Protein AF-A0A958IP45-F1 (afdb_monomer_lite)

Structure (mmCIF, N/CA/C/O backbone):
data_AF-A0A958IP45-F1
#
_entry.id   AF-A0A958IP45-F1
#
loop_
_atom_site.group_PDB
_atom_site.id
_atom_site.type_symbol
_atom_site.label_atom_id
_atom_site.label_alt_id
_atom_site.label_comp_id
_atom_site.label_asym_id
_atom_site.label_entity_id
_atom_site.label_seq_id
_atom_site.pdbx_PDB_ins_code
_atom_site.Cartn_x
_atom_site.Cartn_y
_atom_site.Cartn_z
_atom_site.occupancy
_atom_site.B_iso_or_equiv
_atom_site.auth_seq_id
_atom_site.auth_comp_id
_atom_site.auth_asym_id
_atom_site.auth_atom_id
_atom_site.pdbx_PDB_model_num
ATOM 1 N N . SER A 1 1 ? -1.801 -27.045 6.247 1.00 35.28 1 SER A N 1
ATOM 2 C CA . SER A 1 1 ? -3.250 -26.917 5.995 1.00 35.28 1 SER A CA 1
ATOM 3 C C . SER A 1 1 ? -3.547 -27.236 4.543 1.00 35.28 1 SER A C 1
ATOM 5 O O . SER A 1 1 ? -2.657 -27.005 3.732 1.00 35.28 1 SER A O 1
ATOM 7 N N . PRO A 1 2 ? -4.738 -27.758 4.202 1.00 34.91 2 PRO A N 1
ATOM 8 C CA . PRO A 1 2 ? -5.163 -27.897 2.809 1.00 34.91 2 PRO A CA 1
ATOM 9 C C . PRO A 1 2 ? -5.108 -26.543 2.089 1.00 34.91 2 PRO A C 1
ATOM 11 O O . PRO A 1 2 ? -5.309 -25.502 2.726 1.00 34.91 2 PRO A O 1
ATOM 14 N N . ALA A 1 3 ? -4.828 -26.556 0.786 1.00 30.78 3 ALA A N 1
ATOM 15 C CA . ALA A 1 3 ? -4.865 -25.347 -0.025 1.00 30.78 3 ALA A CA 1
ATOM 16 C C . ALA A 1 3 ? -6.300 -24.792 -0.047 1.00 30.78 3 ALA A C 1
ATOM 18 O O . ALA A 1 3 ? -7.273 -25.531 -0.197 1.00 30.78 3 ALA A O 1
ATOM 19 N N . THR A 1 4 ? -6.430 -23.493 0.201 1.00 39.91 4 THR A N 1
ATOM 20 C CA . THR A 1 4 ? -7.692 -22.751 0.104 1.00 39.91 4 THR A CA 1
ATOM 21 C C . THR A 1 4 ? -7.436 -21.572 -0.818 1.00 39.91 4 THR A C 1
ATOM 23 O O . THR A 1 4 ? -6.324 -21.048 -0.795 1.00 39.91 4 THR A O 1
ATOM 26 N N . ALA A 1 5 ? -8.442 -21.096 -1.554 1.00 40.78 5 ALA A N 1
ATOM 27 C CA . ALA A 1 5 ? -8.286 -19.947 -2.456 1.00 40.78 5 ALA A CA 1
ATOM 28 C C . ALA A 1 5 ? -7.635 -18.723 -1.769 1.00 40.78 5 ALA A C 1
ATOM 30 O O . ALA A 1 5 ? -6.836 -18.014 -2.370 1.00 40.78 5 ALA A O 1
ATOM 31 N N . LYS A 1 6 ? -7.897 -18.524 -0.467 1.00 41.44 6 LYS A N 1
ATOM 32 C CA . LYS A 1 6 ? -7.284 -17.471 0.361 1.00 41.44 6 LYS A CA 1
ATOM 33 C C . LYS A 1 6 ? -5.783 -17.677 0.591 1.00 41.44 6 LYS A C 1
ATOM 35 O O . LYS A 1 6 ? -5.012 -16.725 0.482 1.00 41.44 6 LYS A O 1
ATOM 40 N N . ASN A 1 7 ? -5.371 -18.895 0.944 1.00 40.47 7 ASN A N 1
ATOM 41 C CA . ASN A 1 7 ? -3.950 -19.204 1.117 1.00 40.47 7 ASN A CA 1
ATOM 42 C C . ASN A 1 7 ? -3.237 -19.162 -0.235 1.00 40.47 7 ASN A C 1
ATOM 44 O O . ASN A 1 7 ? -2.175 -18.573 -0.322 1.00 40.47 7 ASN A O 1
ATOM 48 N N . GLU A 1 8 ? -3.869 -19.656 -1.299 1.00 50.16 8 GLU A N 1
ATOM 49 C CA . GLU A 1 8 ? -3.333 -19.598 -2.661 1.00 50.16 8 GLU A CA 1
ATOM 50 C C . GLU A 1 8 ? -3.151 -18.156 -3.149 1.00 50.16 8 GLU A C 1
ATOM 52 O O . GLU A 1 8 ? -2.111 -17.839 -3.718 1.00 50.16 8 GLU A O 1
ATOM 57 N N . ALA A 1 9 ? -4.096 -17.250 -2.876 1.00 60.00 9 ALA A N 1
ATOM 58 C CA . ALA A 1 9 ? -3.976 -15.838 -3.242 1.00 60.00 9 ALA A CA 1
ATOM 59 C C . ALA A 1 9 ? -2.845 -15.126 -2.478 1.00 60.00 9 ALA A C 1
ATOM 61 O O . ALA A 1 9 ? -2.085 -14.351 -3.069 1.00 60.00 9 ALA A O 1
ATOM 62 N N . ARG A 1 10 ? -2.698 -15.410 -1.176 1.00 61.59 10 ARG A N 1
ATOM 63 C CA . ARG A 1 10 ? -1.593 -14.893 -0.358 1.00 61.59 10 ARG A CA 1
ATOM 64 C C . ARG A 1 10 ? -0.252 -15.469 -0.803 1.00 61.59 10 ARG A C 1
ATOM 66 O O . ARG A 1 10 ? 0.683 -14.705 -1.018 1.00 61.59 10 ARG A O 1
ATOM 73 N N . ASP A 1 11 ? -0.166 -16.780 -0.976 1.00 67.38 11 ASP A N 1
ATOM 74 C CA . ASP A 1 11 ? 1.047 -17.471 -1.408 1.00 67.38 11 ASP A CA 1
ATOM 75 C C . ASP A 1 11 ? 1.455 -16.999 -2.808 1.00 67.38 11 ASP A C 1
ATOM 77 O O . ASP A 1 11 ? 2.635 -16.755 -3.055 1.00 67.38 11 ASP A O 1
ATOM 81 N N . ALA A 1 12 ? 0.489 -16.770 -3.704 1.00 68.38 12 ALA A N 1
ATOM 82 C CA . ALA A 1 12 ? 0.719 -16.184 -5.020 1.00 68.38 12 ALA A CA 1
ATOM 83 C C . ALA A 1 12 ? 1.182 -14.724 -4.933 1.00 68.38 12 ALA A C 1
ATOM 85 O O . ALA A 1 12 ? 2.044 -14.306 -5.704 1.00 68.38 12 ALA A O 1
ATOM 86 N N . PHE A 1 13 ? 0.641 -13.920 -4.016 1.00 70.12 13 PHE A N 1
ATOM 87 C CA . PHE A 1 13 ? 1.142 -12.567 -3.767 1.00 70.12 13 PHE A CA 1
ATOM 88 C C . PHE A 1 13 ? 2.585 -12.591 -3.242 1.00 70.12 13 PHE A C 1
ATOM 90 O O . PHE A 1 13 ? 3.461 -11.961 -3.829 1.00 70.12 13 PHE A O 1
ATOM 97 N N . GLU A 1 14 ? 2.867 -13.372 -2.198 1.00 71.44 14 GLU A N 1
ATOM 98 C CA . GLU A 1 14 ? 4.212 -13.510 -1.629 1.00 71.44 14 GLU A CA 1
ATOM 99 C C . GLU A 1 14 ? 5.209 -14.075 -2.655 1.00 71.44 14 GLU A C 1
ATOM 101 O O . GLU A 1 14 ? 6.355 -13.627 -2.725 1.00 71.44 14 GLU A O 1
ATOM 106 N N . ALA A 1 15 ? 4.780 -15.016 -3.502 1.00 72.94 15 ALA A N 1
ATOM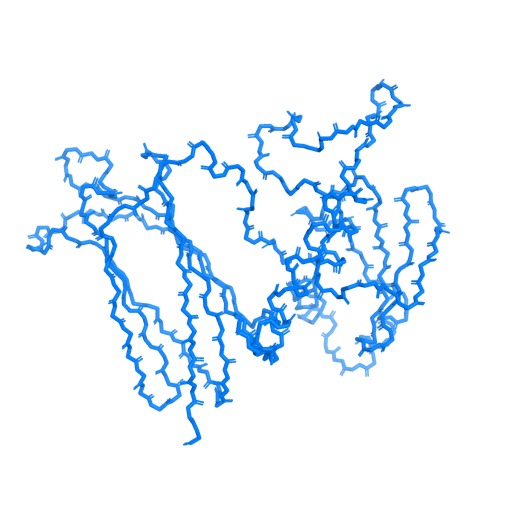 107 C CA . ALA A 1 15 ? 5.582 -15.531 -4.606 1.00 72.94 15 ALA A CA 1
ATOM 108 C C . ALA A 1 15 ? 5.907 -14.442 -5.635 1.00 72.94 15 ALA A C 1
ATOM 110 O O . ALA A 1 15 ? 7.064 -14.321 -6.038 1.00 72.94 15 ALA A O 1
ATOM 111 N N . ARG A 1 16 ? 4.929 -13.609 -6.013 1.00 77.25 16 ARG A N 1
ATOM 112 C CA . ARG A 1 16 ? 5.156 -12.478 -6.923 1.00 77.25 16 ARG A CA 1
ATOM 113 C C . ARG A 1 16 ? 6.089 -11.428 -6.319 1.00 77.25 16 ARG A C 1
ATOM 115 O O . ARG A 1 16 ? 6.952 -10.924 -7.029 1.00 77.25 16 ARG A O 1
ATOM 122 N N . VAL A 1 17 ? 5.993 -11.156 -5.014 1.00 74.31 17 VAL A N 1
ATOM 123 C CA . VAL A 1 17 ? 6.928 -10.263 -4.301 1.00 74.31 17 VAL A CA 1
ATOM 124 C C . VAL A 1 17 ? 8.349 -10.826 -4.321 1.00 74.31 17 VAL A C 1
ATOM 126 O O . VAL A 1 17 ? 9.292 -10.108 -4.654 1.00 74.31 17 VAL A O 1
ATOM 129 N N . ARG A 1 18 ? 8.525 -12.118 -4.006 1.00 78.06 18 ARG A N 1
ATOM 130 C CA . ARG A 1 18 ? 9.842 -12.776 -4.079 1.00 78.06 18 ARG A CA 1
ATOM 131 C C . ARG A 1 18 ? 10.417 -12.738 -5.492 1.00 78.06 18 ARG A C 1
ATOM 133 O O . ARG A 1 18 ? 11.606 -12.481 -5.643 1.00 78.06 18 ARG A O 1
ATOM 140 N N . PHE A 1 19 ? 9.583 -12.964 -6.505 1.00 84.44 19 PHE A N 1
ATOM 141 C CA . PHE A 1 19 ? 9.992 -12.881 -7.903 1.00 84.44 19 PHE A CA 1
ATOM 142 C C . PHE A 1 19 ? 10.442 -11.466 -8.272 1.00 84.44 19 PHE A C 1
ATOM 144 O O . PHE A 1 19 ? 11.521 -11.293 -8.831 1.00 84.44 19 PHE A O 1
ATOM 151 N N . ALA A 1 20 ? 9.658 -10.450 -7.904 1.00 82.50 20 ALA A N 1
ATOM 152 C CA . ALA A 1 20 ? 9.992 -9.066 -8.204 1.00 82.50 20 ALA A CA 1
ATOM 153 C C . ALA A 1 20 ? 11.339 -8.651 -7.596 1.00 82.50 20 ALA A C 1
ATOM 155 O O . ALA A 1 20 ? 12.168 -8.057 -8.285 1.00 82.50 20 ALA A O 1
ATOM 156 N N . ARG A 1 21 ? 11.599 -9.061 -6.347 1.00 79.44 21 ARG A N 1
ATOM 157 C CA . ARG A 1 21 ? 12.887 -8.852 -5.667 1.00 79.44 21 ARG A CA 1
ATOM 158 C C . ARG A 1 21 ? 14.071 -9.513 -6.366 1.00 79.44 21 ARG A C 1
ATOM 160 O O . ARG A 1 21 ? 15.172 -9.000 -6.271 1.00 79.44 21 ARG A O 1
ATOM 167 N N . SER A 1 22 ? 13.883 -10.652 -7.027 1.00 81.69 22 SER A N 1
ATOM 168 C CA . SER A 1 22 ? 14.986 -11.377 -7.669 1.00 81.69 22 SER A CA 1
ATOM 169 C C . SER A 1 22 ? 15.159 -11.071 -9.156 1.00 81.69 22 SER A C 1
ATOM 171 O O . SER A 1 22 ? 16.197 -11.414 -9.709 1.00 81.69 22 SER A O 1
ATOM 173 N N . HIS A 1 23 ? 14.184 -10.420 -9.802 1.00 87.31 23 HIS A N 1
ATOM 174 C CA . HIS A 1 23 ? 14.194 -10.194 -11.255 1.00 87.31 23 HIS A CA 1
ATOM 175 C C . HIS A 1 23 ? 14.153 -8.718 -11.668 1.00 87.31 23 HIS A C 1
ATOM 177 O O . HIS A 1 23 ? 14.493 -8.409 -12.808 1.00 87.31 23 HIS A O 1
ATOM 183 N N . PHE A 1 24 ? 13.754 -7.802 -10.778 1.00 87.56 24 PHE A N 1
ATOM 184 C CA . PHE A 1 24 ? 13.562 -6.383 -11.114 1.00 87.56 24 PHE A CA 1
ATOM 185 C C . PHE A 1 24 ? 14.295 -5.423 -10.165 1.00 87.56 24 PHE A C 1
ATOM 187 O O . PHE A 1 24 ? 13.931 -4.259 -10.070 1.00 87.56 24 PHE A O 1
ATOM 194 N N . TYR A 1 25 ? 15.323 -5.896 -9.461 1.00 79.81 25 TYR A N 1
ATOM 195 C CA . TYR A 1 25 ? 16.032 -5.172 -8.393 1.00 79.81 25 TYR A CA 1
ATOM 196 C C . TYR A 1 25 ? 17.170 -4.253 -8.866 1.00 79.81 25 TYR A C 1
ATOM 198 O O . TYR A 1 25 ? 17.792 -3.556 -8.062 1.00 79.81 25 TYR A O 1
ATOM 206 N N . GLU A 1 26 ? 17.467 -4.266 -10.162 1.00 79.88 26 GLU A N 1
ATOM 207 C CA . GLU A 1 26 ? 18.570 -3.509 -10.748 1.00 79.88 26 GLU A CA 1
ATOM 208 C C . GLU A 1 26 ? 18.235 -2.011 -10.886 1.00 79.88 26 GLU A C 1
ATOM 210 O O . GLU A 1 26 ? 17.078 -1.604 -11.044 1.00 79.88 26 GLU A O 1
ATOM 215 N N . TYR A 1 27 ? 19.275 -1.178 -10.882 1.00 77.19 27 TYR A N 1
ATOM 216 C CA . TYR A 1 27 ? 19.217 0.246 -11.215 1.00 77.19 27 TYR A CA 1
ATOM 217 C C . TYR A 1 27 ? 20.340 0.627 -12.185 1.00 77.19 27 TYR A C 1
ATOM 219 O O . TYR A 1 27 ? 21.417 0.035 -12.171 1.00 77.19 27 TYR A O 1
ATOM 227 N N . TRP A 1 28 ? 20.090 1.632 -13.023 1.00 79.31 28 TRP A N 1
ATOM 228 C CA . TRP A 1 28 ? 21.061 2.175 -13.966 1.00 79.31 28 TRP A CA 1
ATOM 229 C C . TRP A 1 28 ? 21.731 3.433 -13.403 1.00 79.31 28 TRP A C 1
ATOM 231 O O . TRP A 1 28 ? 21.107 4.496 -13.329 1.00 79.31 28 TRP A O 1
ATOM 241 N N . ASP A 1 29 ? 23.014 3.337 -13.045 1.00 75.56 29 ASP A N 1
ATOM 242 C CA . ASP A 1 29 ? 23.794 4.500 -12.627 1.00 75.56 29 ASP A CA 1
ATOM 243 C C . ASP A 1 29 ? 24.273 5.293 -13.846 1.00 75.56 29 ASP A C 1
ATOM 245 O O . ASP A 1 29 ? 25.169 4.865 -14.571 1.00 75.56 29 ASP A O 1
ATOM 249 N N . ASN A 1 30 ? 23.703 6.482 -14.053 1.00 73.75 30 ASN A N 1
ATOM 250 C CA . ASN A 1 30 ? 24.100 7.372 -15.145 1.00 73.75 30 ASN A CA 1
ATOM 251 C C . ASN A 1 30 ? 25.520 7.940 -14.986 1.00 73.75 30 ASN A C 1
ATOM 253 O O . ASN A 1 30 ? 26.129 8.291 -15.993 1.00 73.75 30 ASN A O 1
ATOM 257 N N . LEU A 1 31 ? 26.043 8.055 -13.758 1.00 76.81 31 LEU A N 1
ATOM 258 C CA . LEU A 1 31 ? 27.388 8.592 -13.512 1.00 76.81 31 LEU A CA 1
ATOM 259 C C . LEU A 1 31 ? 28.465 7.560 -13.834 1.00 76.81 31 LEU A C 1
ATOM 261 O O . LEU A 1 31 ? 29.495 7.891 -14.414 1.00 76.81 31 LEU A O 1
ATOM 265 N N . GLU A 1 32 ? 28.211 6.309 -13.462 1.00 79.25 32 GLU A N 1
ATOM 266 C CA . GLU A 1 32 ? 29.158 5.208 -13.645 1.00 79.25 32 GLU A CA 1
ATOM 267 C C . GLU A 1 32 ? 28.857 4.366 -14.894 1.00 79.25 32 GLU A C 1
ATOM 269 O O . GLU A 1 32 ? 29.625 3.471 -15.242 1.00 79.25 32 GLU A O 1
ATOM 274 N N . THR A 1 33 ? 27.759 4.659 -15.598 1.00 80.62 33 THR A N 1
ATOM 275 C CA . THR A 1 33 ? 27.284 3.957 -16.804 1.00 80.62 33 THR A CA 1
ATOM 276 C C . THR A 1 33 ? 27.195 2.440 -16.626 1.00 80.62 33 THR A C 1
ATOM 278 O O . THR A 1 33 ? 27.574 1.667 -17.507 1.00 80.62 33 THR A O 1
ATOM 281 N N . LYS A 1 34 ? 26.719 1.999 -15.458 1.00 79.69 34 LYS A N 1
ATOM 282 C CA . LYS A 1 34 ? 26.659 0.580 -15.098 1.00 79.69 34 LYS A CA 1
ATOM 283 C C . LYS A 1 34 ? 25.386 0.230 -14.341 1.00 79.69 34 LYS A C 1
ATOM 285 O O . LYS A 1 34 ? 24.766 1.086 -13.708 1.00 79.69 34 LYS A O 1
ATOM 290 N N . TYR A 1 35 ? 25.032 -1.051 -14.385 1.00 75.88 35 TYR A N 1
ATOM 291 C CA . TYR A 1 35 ? 23.970 -1.599 -13.553 1.00 75.88 35 TYR A CA 1
ATOM 292 C C . TYR A 1 35 ? 24.491 -1.824 -12.139 1.00 75.88 35 TYR A C 1
ATOM 294 O O . TYR A 1 35 ? 25.546 -2.429 -11.940 1.00 75.88 35 TYR A O 1
ATOM 302 N N . LEU A 1 36 ? 23.745 -1.320 -11.166 1.00 73.00 36 LEU A N 1
ATOM 303 C CA . LEU A 1 36 ? 23.970 -1.580 -9.756 1.00 73.00 36 LEU A CA 1
ATOM 304 C C . LEU A 1 36 ? 22.830 -2.435 -9.221 1.00 73.00 36 LEU A C 1
ATOM 306 O O . LEU A 1 36 ? 21.666 -2.263 -9.592 1.00 73.00 36 LEU A O 1
ATOM 310 N N . GLN A 1 37 ? 23.196 -3.358 -8.344 1.00 66.56 37 GLN A N 1
ATOM 311 C CA . GLN A 1 37 ? 22.254 -4.054 -7.483 1.00 66.56 37 GLN A CA 1
ATOM 312 C C . GLN A 1 37 ? 21.927 -3.112 -6.314 1.00 66.56 37 GLN A C 1
ATOM 314 O O . GLN A 1 37 ? 22.766 -2.295 -5.938 1.00 66.56 37 GLN A O 1
ATOM 319 N N . ASP A 1 38 ? 20.712 -3.203 -5.778 1.00 60.53 38 ASP A N 1
ATOM 320 C CA . ASP A 1 38 ? 20.214 -2.403 -4.651 1.00 60.53 38 ASP A CA 1
ATOM 321 C C . ASP A 1 38 ? 19.820 -0.956 -4.994 1.00 60.53 38 ASP A C 1
ATOM 323 O O . ASP A 1 38 ? 20.464 0.017 -4.594 1.00 60.53 38 ASP A O 1
ATOM 327 N N . GLN A 1 39 ? 18.636 -0.796 -5.606 1.00 59.06 39 GLN A N 1
ATOM 328 C CA . GLN A 1 39 ? 17.906 0.491 -5.660 1.00 59.06 39 GLN A CA 1
ATOM 329 C C . GLN A 1 39 ? 17.794 1.212 -4.302 1.00 59.06 39 GLN A C 1
ATOM 331 O O . GLN A 1 39 ? 17.552 2.416 -4.242 1.00 59.06 39 GLN A O 1
ATOM 336 N N . TYR A 1 40 ? 17.985 0.469 -3.215 1.00 52.59 40 TYR A N 1
ATOM 337 C CA . TYR A 1 40 ? 17.707 0.842 -1.842 1.00 52.59 40 TYR A CA 1
ATOM 338 C C . TYR A 1 40 ? 18.592 1.973 -1.274 1.00 52.59 40 TYR A C 1
ATOM 340 O O . TYR A 1 40 ? 18.227 2.588 -0.276 1.00 52.59 40 TYR A O 1
ATOM 348 N N . ILE A 1 41 ? 19.756 2.276 -1.865 1.00 47.78 41 ILE A N 1
ATOM 349 C CA . ILE A 1 41 ? 20.829 2.945 -1.098 1.00 47.78 41 ILE A CA 1
ATOM 350 C C . ILE A 1 41 ? 21.063 4.426 -1.450 1.00 47.78 41 ILE A C 1
ATOM 352 O O . ILE A 1 41 ? 21.609 5.163 -0.630 1.00 47.78 41 ILE A O 1
ATOM 356 N N . ARG A 1 42 ? 20.641 4.941 -2.614 1.00 43.69 42 ARG A N 1
ATOM 357 C CA . ARG A 1 42 ? 21.150 6.258 -3.063 1.00 43.69 42 ARG A CA 1
ATOM 358 C C . ARG A 1 42 ? 20.414 7.497 -2.531 1.00 43.69 42 ARG A C 1
ATOM 360 O O . ARG A 1 42 ? 20.998 8.577 -2.561 1.00 43.69 42 ARG A O 1
ATOM 367 N N . SER A 1 43 ? 19.185 7.369 -2.026 1.00 46.47 43 SER A N 1
ATOM 368 C CA . SER A 1 43 ? 18.322 8.541 -1.760 1.00 46.47 43 SER A CA 1
ATOM 369 C C . SER A 1 43 ? 17.928 8.749 -0.293 1.00 46.47 43 SER A C 1
ATOM 371 O O . SER A 1 43 ? 17.164 9.669 -0.004 1.00 46.47 43 SER A O 1
ATOM 373 N N . GLY A 1 44 ? 18.376 7.892 0.635 1.00 43.66 44 GLY A N 1
ATOM 374 C CA . GLY A 1 44 ? 17.980 7.966 2.054 1.00 43.66 44 GLY A CA 1
ATOM 375 C C . GLY A 1 44 ? 16.467 7.846 2.303 1.00 43.66 44 GLY A C 1
ATOM 376 O O . GLY A 1 44 ? 16.005 8.108 3.409 1.00 43.66 44 GLY A O 1
ATOM 377 N N . SER A 1 45 ? 15.701 7.470 1.276 1.00 43.59 45 SER A N 1
ATOM 378 C CA . SER A 1 45 ? 14.255 7.293 1.309 1.00 43.59 45 SER A CA 1
ATOM 379 C C . SER A 1 45 ? 13.951 5.808 1.141 1.00 43.59 45 SER A C 1
ATOM 381 O O . SER A 1 45 ? 14.580 5.161 0.299 1.00 43.59 45 SER A O 1
ATOM 383 N N . PRO A 1 46 ? 13.020 5.250 1.924 1.00 51.34 46 PRO A N 1
ATOM 384 C CA . PRO A 1 46 ? 12.605 3.877 1.731 1.00 51.34 46 PRO A CA 1
ATOM 385 C C . PRO A 1 46 ? 11.939 3.734 0.361 1.00 51.34 46 PRO A C 1
ATOM 387 O O . PRO A 1 46 ? 10.934 4.374 0.061 1.00 51.34 46 PRO A O 1
ATOM 390 N N . HIS A 1 47 ? 12.544 2.928 -0.499 1.00 59.62 47 HIS A N 1
ATOM 391 C CA . HIS A 1 47 ? 12.007 2.601 -1.810 1.00 59.62 47 HIS A CA 1
ATOM 392 C C . HIS A 1 47 ? 11.807 1.093 -1.897 1.00 59.62 47 HIS A C 1
ATOM 394 O O . HIS A 1 47 ? 12.487 0.317 -1.219 1.00 59.62 47 HIS A O 1
ATOM 400 N N . ALA A 1 48 ? 10.871 0.667 -2.743 1.00 64.56 48 ALA A N 1
ATOM 401 C CA . ALA A 1 48 ? 10.723 -0.744 -3.047 1.00 64.56 48 ALA A CA 1
ATOM 402 C C . ALA A 1 48 ? 12.044 -1.285 -3.636 1.00 64.56 48 ALA A C 1
ATOM 404 O O . ALA A 1 48 ? 12.672 -0.599 -4.442 1.00 64.56 48 ALA A O 1
ATOM 405 N N . PRO A 1 49 ? 12.485 -2.504 -3.282 1.00 71.44 49 PRO A N 1
ATOM 406 C CA . PRO A 1 49 ? 13.726 -3.089 -3.801 1.00 71.44 49 PRO A CA 1
ATOM 407 C C . PRO A 1 49 ? 13.568 -3.620 -5.241 1.00 71.44 49 PRO A C 1
ATOM 409 O O . PRO A 1 49 ? 14.201 -4.603 -5.616 1.00 71.44 49 PRO A O 1
ATOM 412 N N . TRP A 1 50 ? 12.676 -3.023 -6.033 1.00 78.94 50 TRP A N 1
ATOM 413 C CA . TRP A 1 50 ? 12.397 -3.368 -7.422 1.00 78.94 50 TRP A CA 1
ATOM 414 C C . TRP A 1 50 ? 11.965 -2.125 -8.211 1.00 78.94 50 TRP A C 1
ATOM 416 O O . TRP A 1 50 ? 11.379 -1.198 -7.655 1.00 78.94 50 TRP A O 1
ATOM 426 N N . ASP A 1 51 ? 12.208 -2.120 -9.522 1.00 85.12 51 ASP A N 1
ATOM 427 C CA . ASP A 1 51 ? 11.701 -1.094 -10.434 1.00 85.12 51 ASP A CA 1
ATOM 428 C C . ASP A 1 51 ? 10.200 -1.256 -10.749 1.00 85.12 51 ASP A C 1
ATOM 430 O O . ASP A 1 51 ? 9.526 -2.179 -10.286 1.00 85.12 51 ASP A O 1
ATOM 434 N N . ALA A 1 52 ? 9.664 -0.367 -11.585 1.00 84.25 52 ALA A N 1
ATOM 435 C CA . ALA A 1 52 ? 8.267 -0.361 -12.009 1.00 84.25 52 ALA A CA 1
ATOM 436 C C . ALA A 1 52 ? 7.747 -1.704 -12.569 1.00 84.25 52 ALA A C 1
ATOM 438 O O . ALA A 1 52 ? 6.552 -1.990 -12.471 1.00 84.25 52 ALA A O 1
ATOM 439 N N . ARG A 1 53 ? 8.617 -2.561 -13.125 1.00 88.31 53 ARG A N 1
ATOM 440 C CA . ARG A 1 53 ? 8.243 -3.909 -13.588 1.00 88.31 53 ARG A CA 1
ATOM 441 C C . ARG A 1 53 ? 7.860 -4.807 -12.421 1.00 88.31 53 ARG A C 1
ATOM 443 O O . ARG A 1 53 ? 6.904 -5.570 -12.527 1.00 88.31 53 ARG A O 1
ATOM 450 N N . GLY A 1 54 ? 8.570 -4.694 -11.299 1.00 84.06 54 GLY A N 1
ATOM 451 C CA . GLY A 1 54 ? 8.243 -5.421 -10.076 1.00 84.06 54 GLY A CA 1
ATOM 452 C C . GLY A 1 54 ? 6.885 -5.034 -9.514 1.00 84.06 54 GLY A C 1
ATOM 453 O O . GLY A 1 54 ? 6.118 -5.914 -9.129 1.00 84.06 54 GLY A O 1
ATOM 454 N N . GLU A 1 55 ? 6.537 -3.748 -9.564 1.00 78.31 55 GLU A N 1
ATOM 455 C CA . GLU A 1 55 ? 5.222 -3.263 -9.137 1.00 78.31 55 GLU A CA 1
ATOM 456 C C . GLU A 1 55 ? 4.094 -3.873 -9.985 1.00 78.31 55 GLU A C 1
ATOM 458 O O . GLU A 1 55 ? 3.118 -4.402 -9.445 1.00 78.31 55 GLU A O 1
ATOM 463 N N . LEU A 1 56 ? 4.251 -3.883 -11.313 1.00 82.19 56 LEU A N 1
ATOM 464 C CA . LEU A 1 56 ? 3.283 -4.519 -12.208 1.00 82.19 56 LEU A CA 1
ATOM 465 C C . LEU A 1 56 ? 3.200 -6.027 -12.026 1.00 82.19 56 LEU A C 1
ATOM 467 O O . LEU A 1 56 ? 2.098 -6.573 -11.999 1.00 82.19 56 LEU A O 1
ATOM 471 N N . TYR A 1 57 ? 4.339 -6.699 -11.873 1.00 85.00 57 T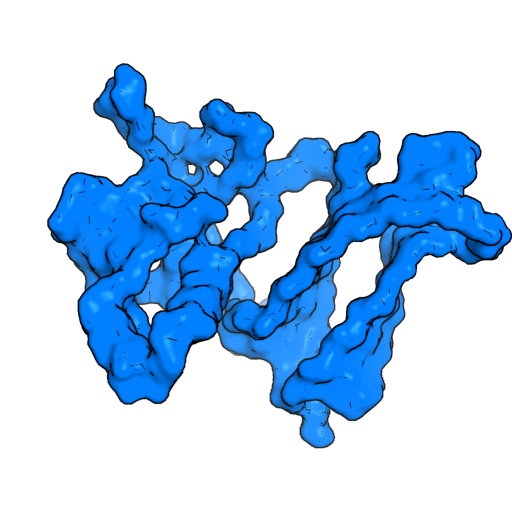YR A N 1
ATOM 472 C CA . TYR A 1 57 ? 4.372 -8.144 -11.693 1.00 85.00 57 TYR A CA 1
ATOM 473 C C . TYR A 1 57 ? 3.693 -8.562 -10.389 1.00 85.00 57 TYR A C 1
ATOM 475 O O . TYR A 1 57 ? 2.937 -9.529 -10.360 1.00 85.00 57 TYR A O 1
ATOM 483 N N . ILE A 1 58 ? 3.892 -7.811 -9.305 1.00 75.94 58 ILE A N 1
ATOM 484 C CA . ILE A 1 58 ? 3.187 -8.047 -8.040 1.00 75.94 58 ILE A CA 1
ATOM 485 C C . ILE A 1 58 ? 1.680 -7.877 -8.217 1.00 75.94 58 ILE A C 1
ATOM 487 O O . ILE A 1 58 ? 0.906 -8.685 -7.706 1.00 75.94 58 ILE A O 1
ATOM 491 N N . LYS A 1 59 ? 1.263 -6.865 -8.978 1.00 75.88 59 LYS A N 1
ATOM 492 C CA . LYS A 1 59 ? -0.145 -6.520 -9.152 1.00 75.88 59 LYS A CA 1
ATOM 493 C C . LYS A 1 59 ? -0.894 -7.475 -10.075 1.00 75.88 59 LYS A C 1
ATOM 495 O O . LYS A 1 59 ? -1.932 -8.013 -9.697 1.00 75.88 59 LYS A O 1
ATOM 500 N N . PHE A 1 60 ? -0.353 -7.718 -11.259 1.00 76.44 60 PHE A N 1
ATOM 501 C CA . PHE A 1 60 ? -1.033 -8.427 -12.342 1.00 76.44 60 PHE A CA 1
ATOM 502 C C . PHE A 1 60 ? -0.403 -9.782 -12.672 1.00 76.44 60 PHE A C 1
ATOM 504 O O . PHE A 1 60 ? -0.990 -10.561 -13.414 1.00 76.44 60 PHE A O 1
ATOM 511 N N . GLY A 1 61 ? 0.764 -10.091 -12.102 1.00 82.56 61 GLY A N 1
ATOM 512 C CA . GLY A 1 61 ? 1.531 -11.278 -12.461 1.00 82.56 61 GLY A CA 1
ATOM 513 C C . GLY A 1 61 ? 2.311 -11.098 -13.762 1.00 82.56 61 GLY A C 1
ATOM 514 O O . GLY A 1 61 ? 2.625 -9.978 -14.183 1.00 82.56 61 GLY A O 1
ATOM 515 N N . GLU A 1 62 ? 2.636 -12.228 -14.381 1.00 86.94 62 GLU A N 1
ATOM 516 C CA . GLU A 1 62 ? 3.325 -12.279 -15.666 1.00 86.94 62 GLU A CA 1
ATOM 517 C C . GLU A 1 62 ? 2.424 -11.725 -16.786 1.00 86.94 62 GLU A C 1
ATOM 519 O O . GLU A 1 62 ? 1.247 -12.087 -16.851 1.00 86.94 62 GLU A O 1
ATOM 524 N N . PRO A 1 63 ? 2.929 -10.820 -17.644 1.00 89.81 63 PRO A N 1
ATOM 525 C CA . PRO A 1 63 ? 2.168 -10.338 -18.791 1.00 89.81 63 PRO A CA 1
ATOM 526 C C . PRO A 1 63 ? 2.024 -11.432 -19.858 1.00 89.81 63 PRO A C 1
ATOM 528 O O . PRO A 1 63 ? 2.939 -12.223 -20.071 1.00 89.81 63 PRO A O 1
ATOM 531 N N . ASP A 1 64 ? 0.915 -11.416 -20.601 1.00 88.31 64 ASP A N 1
ATOM 532 C CA . ASP A 1 64 ? 0.709 -12.304 -21.755 1.00 88.31 64 ASP A CA 1
ATOM 533 C C . ASP A 1 64 ? 1.708 -12.001 -22.885 1.00 88.31 64 ASP A C 1
ATOM 535 O O . ASP A 1 64 ? 2.080 -12.879 -23.664 1.00 88.31 64 ASP A O 1
ATOM 539 N N . TYR A 1 65 ? 2.141 -10.741 -22.982 1.00 91.12 65 TYR A N 1
ATOM 540 C CA . TYR A 1 65 ? 3.163 -10.309 -23.926 1.00 91.12 65 TYR A CA 1
ATOM 541 C C . TYR A 1 65 ? 4.063 -9.232 -23.322 1.00 91.12 65 TYR A C 1
ATOM 543 O O . TYR A 1 65 ? 3.594 -8.269 -22.711 1.00 91.12 65 TYR A O 1
ATOM 551 N N . ARG A 1 66 ? 5.372 -9.379 -23.542 1.00 92.06 66 ARG A N 1
ATOM 552 C CA . ARG A 1 66 ? 6.419 -8.461 -23.086 1.00 92.06 66 ARG A CA 1
ATOM 553 C C . ARG A 1 66 ? 7.399 -8.200 -24.223 1.00 92.06 66 ARG A C 1
ATOM 555 O O . ARG A 1 66 ? 7.961 -9.139 -24.780 1.00 92.06 66 ARG A O 1
ATOM 562 N N . SER A 1 67 ? 7.648 -6.934 -24.549 1.00 91.81 67 SER A N 1
ATOM 563 C CA . SER A 1 67 ? 8.623 -6.566 -25.587 1.00 91.81 67 SER A CA 1
ATOM 564 C C . SER A 1 67 ? 9.398 -5.302 -25.249 1.00 91.81 67 SER A C 1
ATOM 566 O O . SER A 1 67 ? 8.805 -4.318 -24.816 1.00 91.81 67 SER A O 1
ATOM 568 N N . ASN A 1 68 ? 10.699 -5.281 -25.533 1.00 89.25 68 ASN A N 1
ATOM 569 C CA . ASN A 1 68 ? 11.497 -4.055 -25.484 1.00 89.25 68 ASN A CA 1
ATOM 570 C C . ASN A 1 68 ? 11.115 -3.139 -26.653 1.00 89.25 68 ASN A C 1
ATOM 572 O O . ASN A 1 68 ? 11.183 -3.559 -27.806 1.00 89.25 68 ASN A O 1
ATOM 576 N N . ILE A 1 69 ? 10.720 -1.899 -26.358 1.00 85.88 69 ILE A N 1
ATOM 577 C CA . ILE A 1 69 ? 10.275 -0.929 -27.377 1.00 85.88 69 ILE A CA 1
ATOM 578 C C . ILE A 1 69 ? 11.214 0.270 -27.521 1.00 85.88 69 ILE A C 1
ATOM 580 O O . ILE A 1 69 ? 11.217 0.920 -28.563 1.00 85.88 69 ILE A O 1
ATOM 584 N N . ALA A 1 70 ? 12.012 0.569 -26.495 1.00 85.38 70 ALA A N 1
ATOM 585 C CA . ALA A 1 70 ? 13.013 1.629 -26.513 1.00 85.38 70 ALA A CA 1
ATOM 586 C C . ALA A 1 70 ? 14.091 1.367 -25.451 1.00 85.38 70 ALA A C 1
ATOM 588 O O . ALA A 1 70 ? 14.009 0.399 -24.690 1.00 85.38 70 ALA A O 1
ATOM 589 N N . TRP A 1 71 ? 15.091 2.252 -25.385 1.00 82.31 71 TRP A N 1
ATOM 590 C CA . TRP A 1 71 ? 16.100 2.220 -24.329 1.00 82.31 71 TRP A CA 1
ATOM 591 C C . TRP A 1 71 ? 15.424 2.219 -22.954 1.00 82.31 71 TRP A C 1
ATOM 593 O O . TRP A 1 71 ? 14.640 3.117 -22.637 1.00 82.31 71 TRP A O 1
ATOM 603 N N . HIS A 1 72 ? 15.687 1.165 -22.177 1.00 88.12 72 HIS A N 1
ATOM 604 C CA . HIS A 1 72 ? 15.122 0.942 -20.842 1.00 88.12 72 HIS A CA 1
ATOM 605 C C . HIS A 1 72 ? 13.597 1.078 -20.781 1.00 88.12 72 HIS A C 1
ATOM 607 O O . HIS A 1 72 ? 13.064 1.516 -19.770 1.00 88.12 72 HIS A O 1
ATOM 613 N N . THR A 1 73 ? 12.875 0.723 -21.848 1.00 90.12 73 THR A N 1
ATOM 614 C CA . THR A 1 73 ? 11.405 0.760 -21.857 1.00 90.12 73 THR A CA 1
ATOM 615 C C . THR A 1 73 ? 10.825 -0.500 -22.484 1.00 90.12 73 THR A C 1
ATOM 617 O O . THR A 1 73 ? 11.187 -0.896 -23.596 1.00 90.12 73 THR A O 1
ATOM 620 N N . GLU A 1 74 ? 9.883 -1.107 -21.776 1.00 93.25 74 GLU A N 1
ATOM 621 C CA . GLU A 1 74 ? 9.178 -2.322 -22.157 1.00 93.25 74 GLU A CA 1
ATOM 622 C C . GLU A 1 74 ? 7.693 -2.034 -22.385 1.00 93.25 74 GLU A C 1
ATOM 624 O O . GLU A 1 74 ? 7.111 -1.179 -21.727 1.00 93.25 74 GLU A O 1
ATOM 629 N N . ASN A 1 75 ? 7.072 -2.762 -23.306 1.00 91.00 75 ASN A N 1
ATOM 630 C CA . ASN A 1 75 ? 5.625 -2.838 -23.455 1.00 91.00 75 ASN A CA 1
ATOM 631 C C . ASN A 1 75 ? 5.134 -4.152 -22.845 1.00 91.00 75 ASN A C 1
ATOM 633 O O . ASN A 1 75 ? 5.668 -5.210 -23.183 1.00 91.00 75 ASN A O 1
ATOM 637 N N . TRP A 1 76 ? 4.161 -4.069 -21.945 1.00 92.38 76 TRP A N 1
ATOM 638 C CA . TRP A 1 76 ? 3.573 -5.179 -21.199 1.00 92.38 76 TRP A CA 1
ATOM 639 C C . TRP A 1 76 ? 2.079 -5.239 -21.495 1.00 92.38 76 TRP A C 1
ATOM 641 O O . TRP A 1 76 ? 1.389 -4.225 -21.375 1.00 92.38 76 TRP A O 1
ATOM 651 N N . GLN A 1 77 ? 1.587 -6.416 -21.867 1.00 86.81 77 GLN A N 1
ATOM 652 C CA . GLN A 1 77 ? 0.186 -6.638 -22.214 1.00 86.81 77 GLN A CA 1
ATOM 653 C C . GLN A 1 77 ? -0.443 -7.664 -21.286 1.00 86.81 77 GLN A C 1
ATOM 655 O O . GLN A 1 77 ? 0.122 -8.729 -21.040 1.00 86.81 77 GLN A O 1
ATOM 660 N N . TYR A 1 78 ? -1.639 -7.344 -20.815 1.00 77.94 78 TYR A N 1
ATOM 661 C CA . TYR A 1 78 ? -2.451 -8.170 -19.940 1.00 77.94 78 TYR A CA 1
ATOM 662 C C . TYR A 1 78 ? -3.846 -8.303 -20.548 1.00 77.94 78 TYR A C 1
ATOM 664 O O . TYR A 1 78 ? -4.751 -7.518 -20.264 1.00 77.94 78 TYR A O 1
ATOM 672 N N . THR A 1 79 ? -4.036 -9.318 -21.380 1.00 76.69 79 THR A N 1
ATOM 673 C CA . THR A 1 79 ? -5.279 -9.643 -22.091 1.00 76.69 79 THR A CA 1
ATOM 674 C C . THR A 1 79 ? -6.434 -9.838 -21.118 1.00 76.69 79 THR A C 1
ATOM 676 O O . THR A 1 79 ? -7.509 -9.276 -21.322 1.00 76.69 79 THR A O 1
ATOM 679 N N . ARG A 1 80 ? -6.206 -10.561 -20.009 1.00 69.25 80 ARG A N 1
ATOM 680 C CA . ARG A 1 80 ? -7.223 -10.782 -18.962 1.00 69.25 80 ARG A CA 1
ATOM 681 C C . ARG A 1 80 ? -7.718 -9.476 -18.339 1.00 69.25 80 ARG A C 1
ATOM 683 O O . ARG A 1 80 ? -8.889 -9.368 -17.983 1.00 69.25 80 ARG A O 1
ATOM 690 N N . HIS A 1 81 ? -6.828 -8.499 -18.206 1.00 64.62 81 HIS A N 1
ATOM 691 C CA . HIS A 1 81 ? -7.137 -7.183 -17.652 1.00 64.62 81 HIS A CA 1
ATOM 692 C C . HIS A 1 81 ? -7.481 -6.156 -18.735 1.00 64.62 81 HIS A C 1
ATOM 694 O O . HIS A 1 81 ? -7.843 -5.029 -18.403 1.00 64.62 81 HIS A O 1
ATOM 700 N N . ASN A 1 82 ? -7.397 -6.551 -20.013 1.00 67.12 82 ASN A N 1
ATOM 701 C CA . ASN A 1 82 ? -7.550 -5.687 -21.176 1.00 67.12 82 ASN A CA 1
ATOM 702 C C . ASN A 1 82 ? -6.714 -4.399 -21.021 1.00 67.12 82 ASN A C 1
ATOM 704 O O . ASN A 1 82 ? -7.221 -3.281 -21.124 1.00 67.12 82 ASN A O 1
ATOM 708 N N . LEU A 1 83 ? -5.437 -4.591 -20.683 1.00 73.38 83 LEU A N 1
ATOM 709 C CA . LEU A 1 83 ? -4.518 -3.540 -20.267 1.00 73.38 83 LEU A CA 1
ATOM 710 C C . LEU A 1 83 ? -3.184 -3.668 -21.005 1.00 73.38 83 LEU A C 1
ATOM 712 O O . LEU A 1 83 ? -2.543 -4.710 -20.951 1.00 73.38 83 LEU A O 1
ATOM 716 N N . ASP A 1 84 ? -2.745 -2.574 -21.618 1.00 83.06 84 ASP A N 1
ATOM 717 C CA . ASP A 1 84 ? -1.419 -2.429 -22.219 1.00 83.06 84 ASP A CA 1
ATOM 718 C C . ASP A 1 84 ? -0.667 -1.247 -21.593 1.00 83.06 84 ASP A C 1
ATOM 720 O O . ASP A 1 84 ? -1.195 -0.124 -21.538 1.00 83.06 84 ASP A O 1
ATOM 724 N N . LEU A 1 85 ? 0.574 -1.489 -21.164 1.00 86.19 85 LEU A N 1
ATOM 725 C CA . LEU A 1 85 ? 1.414 -0.554 -20.413 1.00 86.19 85 LEU A CA 1
ATOM 726 C C . LEU A 1 85 ? 2.818 -0.430 -21.016 1.00 86.19 85 LEU A C 1
ATOM 728 O O . LEU A 1 85 ? 3.456 -1.427 -21.333 1.00 86.19 85 LEU A O 1
ATOM 732 N N . MET A 1 86 ? 3.332 0.795 -21.101 1.00 89.19 86 MET A N 1
ATOM 733 C CA . MET A 1 86 ? 4.756 1.085 -21.254 1.00 89.19 86 MET A CA 1
ATOM 734 C C . MET A 1 86 ? 5.383 1.238 -19.875 1.00 89.19 86 MET A C 1
ATOM 736 O O . MET A 1 86 ? 4.861 1.977 -19.044 1.00 89.19 86 MET A O 1
ATOM 740 N N . VAL A 1 87 ? 6.508 0.575 -19.652 1.00 89.62 87 VAL A N 1
ATOM 741 C CA . VAL A 1 87 ? 7.180 0.485 -18.356 1.00 89.62 87 VAL A CA 1
ATOM 742 C C . VAL A 1 87 ? 8.652 0.786 -18.525 1.00 89.62 87 VAL A C 1
ATOM 744 O O . VAL A 1 87 ? 9.330 0.146 -19.327 1.00 89.62 87 VAL A O 1
ATOM 747 N N . LYS A 1 88 ? 9.164 1.737 -17.751 1.00 87.81 88 LYS A N 1
ATOM 748 C CA . LYS A 1 88 ? 10.593 2.013 -17.673 1.00 87.81 88 LYS A CA 1
ATOM 749 C C . LYS A 1 88 ? 11.278 0.967 -16.802 1.00 87.81 88 LYS A C 1
ATOM 751 O O . LYS A 1 88 ? 10.845 0.688 -15.688 1.00 87.81 88 LYS A O 1
ATOM 756 N N . GLN A 1 89 ? 12.363 0.409 -17.315 1.00 86.81 89 GLN A N 1
ATOM 757 C CA . GLN A 1 89 ? 13.281 -0.430 -16.556 1.00 86.81 89 GLN A CA 1
ATOM 758 C C . GLN A 1 89 ? 14.117 0.456 -15.634 1.00 86.81 89 GLN A C 1
ATOM 760 O O . GLN A 1 89 ? 14.382 1.611 -15.970 1.00 86.81 89 GLN A O 1
ATOM 765 N N . TYR A 1 90 ? 14.563 -0.090 -14.504 1.00 83.81 90 TYR A N 1
ATOM 766 C CA . TYR A 1 90 ? 15.517 0.553 -13.591 1.00 83.81 90 TYR A CA 1
ATOM 767 C C . TYR A 1 90 ? 15.013 1.837 -12.917 1.00 83.81 90 TYR A C 1
ATOM 769 O O . TYR A 1 90 ? 15.788 2.559 -12.290 1.00 83.81 90 TYR A O 1
ATOM 777 N N . VAL A 1 91 ? 13.719 2.133 -13.054 1.00 79.25 91 VAL A N 1
ATOM 778 C CA . VAL A 1 91 ? 13.057 3.305 -12.485 1.00 79.25 91 VAL A CA 1
ATOM 779 C C . VAL A 1 91 ? 11.838 2.829 -11.709 1.00 79.25 91 VAL A C 1
ATOM 781 O O . VAL A 1 91 ? 10.982 2.134 -12.250 1.00 79.25 91 VAL A O 1
ATOM 784 N N . THR A 1 92 ? 11.757 3.198 -10.436 1.00 73.44 92 THR A N 1
ATOM 785 C CA . THR A 1 92 ? 10.564 2.975 -9.612 1.00 73.44 92 THR A CA 1
ATOM 786 C C . THR A 1 92 ? 9.397 3.850 -10.075 1.00 73.44 92 THR A C 1
ATOM 788 O O . THR A 1 92 ? 9.604 4.972 -10.544 1.00 73.44 92 THR A O 1
ATOM 791 N N . ASN A 1 93 ? 8.158 3.375 -9.929 1.00 73.44 93 ASN A N 1
ATOM 792 C CA . ASN A 1 93 ? 6.981 4.155 -10.299 1.00 73.44 93 ASN A CA 1
ATOM 793 C C . ASN A 1 93 ? 6.411 5.000 -9.148 1.00 73.44 93 ASN A C 1
ATOM 795 O O . ASN A 1 93 ? 5.339 5.583 -9.293 1.00 73.44 93 ASN A O 1
ATOM 799 N N . ILE A 1 94 ? 7.135 5.155 -8.034 1.00 60.84 94 ILE A N 1
ATOM 800 C CA . ILE A 1 94 ? 6.714 6.000 -6.898 1.00 60.84 94 ILE A CA 1
ATOM 801 C C . ILE A 1 94 ? 6.416 7.448 -7.336 1.00 60.84 94 ILE A C 1
ATOM 803 O O . ILE A 1 94 ? 5.527 8.096 -6.789 1.00 60.84 94 ILE A O 1
ATOM 807 N N . TYR A 1 95 ? 7.112 7.948 -8.362 1.00 63.19 95 TYR A N 1
ATOM 808 C CA . TYR A 1 95 ? 6.884 9.280 -8.940 1.00 63.19 95 TYR A CA 1
ATOM 809 C C . TYR A 1 95 ? 5.876 9.296 -10.100 1.00 63.19 95 TYR A C 1
ATOM 811 O O . TYR A 1 95 ? 5.690 10.336 -10.730 1.00 63.19 95 TYR A O 1
ATOM 819 N N . GLY A 1 96 ? 5.255 8.158 -10.425 1.00 64.94 96 GLY A N 1
ATOM 820 C CA . GLY A 1 96 ? 4.164 8.087 -11.396 1.00 64.94 96 GLY A CA 1
ATOM 821 C C . GLY A 1 96 ? 4.520 8.164 -12.867 1.00 64.94 96 GLY A C 1
ATOM 822 O O . GLY A 1 96 ? 3.637 8.271 -13.713 1.00 64.94 96 GLY A O 1
ATOM 823 N N . ASN A 1 97 ? 5.807 8.192 -13.187 1.00 75.62 97 ASN A N 1
ATOM 824 C CA . ASN A 1 97 ? 6.304 8.486 -14.528 1.00 75.62 97 ASN A CA 1
ATOM 825 C C . ASN A 1 97 ? 7.054 7.308 -15.166 1.00 75.62 97 ASN A C 1
ATOM 827 O O . ASN A 1 97 ? 7.652 7.468 -16.241 1.00 75.62 97 ASN A O 1
ATOM 831 N N . ALA A 1 98 ? 7.072 6.157 -14.493 1.00 82.94 98 ALA A N 1
ATOM 832 C CA . ALA A 1 98 ? 7.722 4.944 -14.960 1.00 82.94 98 ALA A CA 1
ATOM 833 C C . ALA A 1 98 ? 6.737 3.987 -15.639 1.00 82.94 98 ALA A C 1
ATOM 835 O O . ALA A 1 98 ? 7.178 3.167 -16.435 1.00 82.94 98 ALA A O 1
ATOM 836 N N . ILE A 1 99 ? 5.430 4.121 -15.394 1.00 83.69 99 ILE A N 1
ATOM 837 C CA . ILE A 1 99 ? 4.380 3.305 -16.011 1.00 83.69 99 ILE A CA 1
ATOM 838 C C . ILE A 1 99 ? 3.375 4.216 -16.716 1.00 83.69 99 ILE A C 1
ATOM 840 O O . ILE A 1 99 ? 2.812 5.121 -16.108 1.00 83.69 99 ILE A O 1
ATOM 844 N N . THR A 1 100 ? 3.105 3.942 -17.991 1.00 82.00 100 THR A N 1
ATOM 845 C CA . THR A 1 100 ? 2.180 4.727 -18.818 1.00 82.00 100 THR A CA 1
ATOM 846 C C . THR A 1 100 ? 1.280 3.806 -19.632 1.00 82.00 100 THR A C 1
ATOM 848 O O . THR A 1 100 ? 1.762 2.883 -20.276 1.00 82.00 100 THR A O 1
ATOM 851 N N . ALA A 1 101 ? -0.024 4.070 -19.693 1.00 76.62 101 ALA A N 1
ATOM 852 C CA . ALA A 1 101 ? -0.929 3.309 -20.558 1.00 76.62 101 ALA A CA 1
ATOM 853 C C . ALA A 1 101 ? -0.669 3.567 -22.061 1.00 76.62 101 ALA A C 1
ATOM 855 O O . ALA A 1 101 ? -0.447 4.708 -22.481 1.00 76.62 101 ALA A O 1
ATOM 856 N N . THR A 1 102 ? -0.717 2.516 -22.891 1.00 71.94 102 THR A N 1
ATOM 857 C CA . THR A 1 102 ? -0.424 2.612 -24.338 1.00 71.94 102 THR A CA 1
ATOM 858 C C . THR A 1 102 ? -1.660 2.938 -25.188 1.00 71.94 102 THR A C 1
ATOM 860 O O . THR A 1 102 ? -2.770 3.105 -24.688 1.00 71.94 102 THR A O 1
ATOM 863 N N . THR A 1 103 ? -1.487 3.058 -26.510 1.00 64.12 103 THR A N 1
ATOM 864 C CA . THR A 1 103 ? -2.510 3.462 -27.492 1.00 64.12 103 THR A CA 1
ATOM 865 C C . THR A 1 103 ? -3.753 2.572 -27.548 1.00 64.12 103 THR A C 1
ATOM 867 O O . THR A 1 103 ? -4.824 3.096 -27.854 1.00 64.12 103 THR A O 1
ATOM 870 N N . ILE A 1 104 ? -3.659 1.269 -27.267 1.00 58.78 104 ILE A N 1
ATOM 871 C CA . ILE A 1 104 ? -4.835 0.377 -27.241 1.00 58.78 104 ILE A CA 1
ATOM 872 C C . ILE A 1 104 ? -5.680 0.688 -26.002 1.00 58.78 104 ILE A C 1
ATOM 874 O O . ILE A 1 104 ? -6.860 1.023 -26.147 1.00 58.78 104 ILE A O 1
ATOM 878 N N . SER A 1 105 ? -5.050 0.731 -24.824 1.00 56.12 105 SER A N 1
ATOM 879 C CA . SER A 1 105 ? -5.654 1.214 -23.579 1.00 56.12 105 SER A CA 1
ATOM 880 C C . SER A 1 105 ? -6.242 2.622 -23.757 1.00 56.12 105 SER A C 1
ATOM 882 O O . SER A 1 105 ? -7.393 2.860 -23.412 1.00 56.12 105 SER A O 1
ATOM 884 N N . ASN A 1 106 ? -5.513 3.550 -24.391 1.00 52.97 106 ASN A N 1
ATOM 885 C CA . ASN A 1 106 ? -5.955 4.933 -24.634 1.00 52.97 106 ASN A CA 1
ATOM 886 C C . ASN A 1 106 ? -7.147 5.026 -25.596 1.00 52.97 106 ASN A C 1
ATOM 888 O O . ASN A 1 106 ? -8.060 5.814 -25.355 1.00 52.97 106 ASN A O 1
ATOM 892 N N . ARG A 1 107 ? -7.192 4.223 -26.667 1.00 53.41 107 ARG A N 1
ATOM 893 C CA . ARG A 1 107 ? -8.339 4.198 -27.594 1.00 53.41 107 ARG A CA 1
ATOM 894 C C . ARG A 1 107 ? -9.580 3.587 -26.957 1.00 53.41 107 ARG A C 1
ATOM 896 O O . ARG A 1 107 ? -10.686 4.033 -27.249 1.00 53.41 107 ARG A O 1
ATOM 903 N N . GLN A 1 108 ? -9.424 2.575 -26.110 1.00 54.31 108 GLN A N 1
ATOM 904 C CA . GLN A 1 108 ? -10.546 2.008 -25.366 1.00 54.31 108 GLN A CA 1
ATOM 905 C C . GLN A 1 108 ? -11.026 2.954 -24.255 1.00 54.31 108 GLN A C 1
ATOM 907 O O . GLN A 1 108 ? -12.235 3.128 -24.108 1.00 54.31 108 GLN A O 1
ATOM 912 N N . MET A 1 109 ? -10.107 3.637 -23.560 1.00 48.25 109 MET A N 1
ATOM 913 C CA . MET A 1 109 ? -10.411 4.712 -22.605 1.00 48.25 109 MET A CA 1
ATOM 914 C C . MET A 1 109 ? -11.211 5.841 -23.271 1.00 48.25 109 MET A C 1
ATOM 916 O O . MET A 1 109 ? -12.254 6.243 -22.764 1.00 48.25 109 MET A O 1
ATOM 920 N N . GLN A 1 110 ? -10.796 6.284 -24.463 1.00 50.19 110 GLN A N 1
ATOM 921 C CA . GLN A 1 110 ? -11.506 7.304 -25.247 1.00 50.19 110 GLN A CA 1
ATOM 922 C C . GLN A 1 110 ? -12.900 6.875 -25.722 1.00 50.19 110 GLN A C 1
ATOM 924 O O . GLN A 1 110 ? -13.726 7.736 -26.016 1.00 50.19 110 GLN A O 1
ATOM 929 N N . ARG A 1 111 ? -13.161 5.567 -25.848 1.00 52.53 111 ARG A N 1
ATOM 930 C CA . ARG A 1 111 ? -14.436 5.035 -26.351 1.00 52.53 111 ARG A CA 1
ATOM 931 C C . ARG A 1 111 ? -15.485 4.812 -25.267 1.00 52.53 111 ARG A C 1
ATOM 933 O O . ARG A 1 111 ? -16.625 4.540 -25.632 1.00 52.53 111 ARG A O 1
ATOM 940 N N . ARG A 1 112 ? -15.128 4.877 -23.978 1.00 48.47 112 ARG A N 1
ATOM 941 C CA . ARG A 1 112 ? -16.057 4.519 -22.898 1.00 48.47 112 ARG A CA 1
ATOM 942 C C . ARG A 1 112 ? -16.530 5.690 -22.028 1.00 48.47 112 ARG A C 1
ATOM 944 O O . ARG A 1 112 ? -17.723 5.695 -21.768 1.00 48.47 112 ARG A O 1
ATOM 951 N N . PHE A 1 113 ? -15.715 6.675 -21.624 1.00 47.66 113 PHE A N 1
ATOM 952 C CA . PHE A 1 113 ? -16.144 7.666 -20.606 1.00 47.66 113 PHE A CA 1
ATOM 953 C C . PHE A 1 113 ? -15.362 9.007 -20.627 1.00 47.66 113 PHE A C 1
ATOM 955 O O . PHE A 1 113 ? -14.402 9.166 -21.386 1.00 47.66 113 PHE A O 1
ATOM 962 N N . ASP A 1 114 ? -15.814 9.990 -19.830 1.00 51.06 114 ASP A N 1
ATOM 963 C CA . ASP A 1 114 ? -15.285 11.364 -19.739 1.00 51.06 114 ASP A CA 1
ATOM 964 C C . ASP A 1 114 ? -13.780 11.416 -19.401 1.00 51.06 114 ASP A C 1
ATOM 966 O O . ASP A 1 114 ? -13.295 10.864 -18.415 1.00 51.06 114 ASP A O 1
ATOM 970 N N . ARG A 1 115 ? -13.021 12.122 -20.248 1.00 52.94 115 ARG A N 1
ATOM 971 C CA . ARG A 1 115 ? -11.581 11.904 -20.512 1.00 52.94 115 ARG A CA 1
ATOM 972 C C . ARG A 1 115 ? -10.593 12.190 -19.372 1.00 52.94 115 ARG A C 1
ATOM 974 O O . ARG A 1 115 ? -9.419 11.862 -19.531 1.00 52.94 115 ARG A O 1
ATOM 981 N N . GLN A 1 116 ? -11.005 12.836 -18.285 1.00 50.69 116 GLN A N 1
ATOM 982 C CA . GLN A 1 116 ? -10.070 13.420 -17.311 1.00 50.69 116 GLN A CA 1
ATOM 983 C C . GLN A 1 116 ? -10.134 12.723 -15.946 1.00 50.69 116 GLN A C 1
ATOM 985 O O . GLN A 1 116 ? -9.121 12.204 -15.487 1.00 50.69 116 GLN A O 1
ATOM 990 N N . LEU A 1 117 ? -11.337 12.578 -15.380 1.00 46.31 117 LEU A N 1
ATOM 991 C CA . LEU A 1 117 ? -11.578 11.860 -14.121 1.00 46.31 117 LEU A CA 1
ATOM 992 C C . LEU A 1 117 ? -11.148 10.387 -14.174 1.00 46.31 117 LEU A C 1
ATOM 994 O O . LEU A 1 117 ? -10.667 9.846 -13.182 1.00 46.31 117 LEU A O 1
ATOM 998 N N . ASP A 1 118 ? -11.295 9.726 -15.324 1.00 50.78 118 ASP A N 1
ATOM 999 C CA . ASP A 1 118 ? -10.988 8.298 -15.431 1.00 50.78 118 ASP A CA 1
ATOM 1000 C C . ASP A 1 118 ? -9.527 8.004 -15.792 1.00 50.78 118 ASP A C 1
ATOM 1002 O O . ASP A 1 118 ? -9.026 6.939 -15.436 1.00 50.78 118 ASP A O 1
ATOM 1006 N N . LYS A 1 119 ? -8.805 8.950 -16.414 1.00 48.88 119 LYS A N 1
ATOM 1007 C CA . LYS A 1 119 ? -7.341 8.859 -16.525 1.00 48.88 119 LYS A CA 1
ATOM 1008 C C . LYS A 1 119 ? -6.722 8.919 -15.131 1.00 48.88 119 LYS A C 1
ATOM 1010 O O . LYS A 1 119 ? -5.916 8.060 -14.804 1.00 48.88 119 LYS A O 1
ATOM 1015 N N . GLU A 1 120 ? -7.178 9.858 -14.305 1.00 48.06 120 GLU A N 1
ATOM 1016 C CA . GLU A 1 120 ? -6.778 9.974 -12.900 1.00 48.06 120 GLU A CA 1
ATOM 1017 C C . GLU A 1 120 ? -7.179 8.736 -12.088 1.00 48.06 120 GLU A C 1
ATOM 1019 O O . GLU A 1 120 ? -6.385 8.246 -11.292 1.00 48.06 120 GLU A O 1
ATOM 1024 N N . ARG A 1 121 ? -8.366 8.153 -12.319 1.00 48.62 121 ARG A N 1
ATOM 1025 C CA . ARG A 1 121 ? -8.769 6.894 -11.665 1.00 48.62 121 ARG A CA 1
ATOM 1026 C C . ARG A 1 121 ? -7.979 5.685 -12.144 1.00 48.62 121 ARG A C 1
ATOM 1028 O O . ARG A 1 121 ? -7.680 4.837 -11.320 1.00 48.62 121 ARG A O 1
ATOM 1035 N N . MET A 1 122 ? -7.643 5.565 -13.428 1.00 49.94 122 MET A N 1
ATOM 1036 C CA . MET A 1 122 ? -6.767 4.498 -13.938 1.00 49.94 122 MET A CA 1
ATOM 1037 C C . MET A 1 122 ? -5.352 4.659 -13.394 1.00 49.94 122 MET A C 1
ATOM 1039 O O . MET A 1 122 ? -4.748 3.691 -12.944 1.00 49.94 122 MET A O 1
ATOM 1043 N N . GLU A 1 123 ? -4.838 5.883 -13.397 1.00 50.59 123 GLU A N 1
ATOM 1044 C CA . GLU A 1 123 ? -3.557 6.215 -12.802 1.00 50.59 123 GLU A CA 1
ATOM 1045 C C . GLU A 1 123 ? -3.566 5.851 -11.311 1.00 50.59 123 GLU A C 1
ATOM 1047 O O . GLU A 1 123 ? -2.745 5.046 -10.895 1.00 50.59 123 GLU A O 1
ATOM 1052 N N . ALA A 1 124 ? -4.545 6.289 -10.524 1.00 47.09 124 ALA A N 1
ATOM 1053 C CA . ALA A 1 124 ? -4.663 5.931 -9.108 1.00 47.09 124 ALA A CA 1
ATOM 1054 C C . ALA A 1 124 ? -4.877 4.421 -8.868 1.00 47.09 124 ALA A C 1
ATOM 1056 O O . ALA A 1 124 ? -4.264 3.827 -7.980 1.00 47.09 124 ALA A O 1
ATOM 1057 N N . ARG A 1 125 ? -5.725 3.769 -9.675 1.00 49.78 125 ARG A N 1
ATOM 1058 C CA . ARG A 1 125 ? -6.109 2.358 -9.507 1.00 49.78 125 ARG A CA 1
ATOM 1059 C C . ARG A 1 125 ? -5.046 1.391 -10.003 1.00 49.78 125 ARG A C 1
ATOM 1061 O O . ARG A 1 125 ? -4.972 0.277 -9.491 1.00 49.78 125 ARG A O 1
ATOM 1068 N N . TYR A 1 126 ? -4.224 1.777 -10.980 1.00 49.16 126 TYR A N 1
ATOM 1069 C CA . TYR A 1 126 ? -3.296 0.872 -11.663 1.00 49.16 126 TYR A CA 1
ATOM 1070 C C . TYR A 1 126 ? -1.821 1.283 -11.573 1.00 49.16 126 TYR A C 1
ATOM 1072 O O . TYR A 1 126 ? -1.001 0.384 -11.414 1.00 49.16 126 TYR A O 1
ATOM 1080 N N . ILE A 1 127 ? -1.499 2.581 -11.590 1.00 46.31 127 ILE A N 1
ATOM 1081 C CA . ILE A 1 127 ? -0.132 3.129 -11.721 1.00 46.31 127 ILE A CA 1
ATOM 1082 C C . ILE A 1 127 ? 0.396 3.638 -10.368 1.00 46.31 127 ILE A C 1
ATOM 1084 O O . ILE A 1 127 ? 1.431 3.188 -9.896 1.00 46.31 127 ILE A O 1
ATOM 1088 N N . TYR A 1 128 ? -0.337 4.523 -9.702 1.00 46.00 128 TYR A N 1
ATOM 1089 C CA . TYR A 1 128 ? 0.020 5.160 -8.435 1.00 46.00 128 TYR A CA 1
ATOM 1090 C C . TYR A 1 128 ? -0.563 4.416 -7.249 1.00 46.00 128 TYR A C 1
ATOM 1092 O O . TYR A 1 128 ? -1.138 5.028 -6.361 1.00 46.00 128 TYR A O 1
ATOM 1100 N N . THR A 1 129 ? -0.471 3.096 -7.223 1.00 46.31 129 THR A N 1
ATOM 1101 C CA . THR A 1 129 ? -0.745 2.381 -5.982 1.00 46.31 129 THR A CA 1
ATOM 1102 C C . THR A 1 129 ? 0.595 2.283 -5.275 1.00 46.31 129 THR A C 1
ATOM 1104 O O . THR A 1 129 ? 1.313 1.328 -5.571 1.00 46.31 129 THR A O 1
ATOM 1107 N N . PRO A 1 130 ? 1.005 3.240 -4.406 1.00 41.84 130 PRO A N 1
ATOM 1108 C CA . PRO A 1 130 ? 2.240 3.054 -3.672 1.00 41.84 130 PRO A CA 1
ATOM 1109 C C . PRO A 1 130 ? 1.965 1.810 -2.848 1.00 41.84 130 PRO A C 1
ATOM 1111 O O . PRO A 1 130 ? 1.066 1.800 -1.994 1.00 41.84 130 PRO A O 1
ATOM 1114 N N . MET A 1 131 ? 2.643 0.710 -3.164 1.00 42.19 131 MET A N 1
ATOM 1115 C CA . MET A 1 131 ? 2.612 -0.442 -2.283 1.00 42.19 131 MET A CA 1
ATOM 1116 C C . MET A 1 131 ? 2.867 0.086 -0.877 1.00 42.19 131 MET A C 1
ATOM 1118 O O . MET A 1 131 ? 3.625 1.045 -0.716 1.00 42.19 131 MET A O 1
ATOM 1122 N N . PHE A 1 132 ? 2.155 -0.475 0.107 1.00 40.56 132 PHE A N 1
ATOM 1123 C CA . PHE A 1 132 ? 2.513 -0.311 1.512 1.00 40.56 132 PHE A CA 1
ATOM 1124 C C . PHE A 1 132 ? 4.021 -0.222 1.579 1.00 40.56 132 PHE A C 1
ATOM 1126 O O . PHE A 1 132 ? 4.672 -1.146 1.103 1.00 40.56 132 PHE A O 1
ATOM 1133 N N . ASP A 1 133 ? 4.535 0.923 2.006 1.00 39.84 133 ASP A N 1
ATOM 1134 C CA . ASP A 1 133 ? 5.953 1.203 1.938 1.00 39.84 133 ASP A CA 1
ATOM 1135 C C . ASP A 1 133 ? 6.657 0.069 2.695 1.00 39.84 133 ASP A C 1
ATOM 1137 O O . ASP A 1 133 ? 6.570 -0.031 3.921 1.00 39.84 133 ASP A O 1
ATOM 1141 N N . PHE A 1 134 ? 7.234 -0.871 1.942 1.00 41.88 134 PHE A N 1
ATOM 1142 C CA . PHE A 1 134 ? 8.052 -1.966 2.457 1.00 41.88 134 PHE A CA 1
ATOM 1143 C C . PHE A 1 134 ? 9.492 -1.466 2.620 1.00 41.88 134 PHE A C 1
ATOM 1145 O O . PHE A 1 134 ? 10.433 -2.251 2.513 1.00 41.88 134 PHE A O 1
ATOM 1152 N N . ALA A 1 135 ? 9.648 -0.153 2.848 1.00 41.59 135 ALA A N 1
ATOM 1153 C CA . ALA A 1 135 ? 10.665 0.424 3.706 1.00 41.59 135 ALA A CA 1
ATOM 1154 C C . ALA A 1 135 ? 11.163 -0.601 4.722 1.00 41.59 135 ALA A C 1
ATOM 1156 O O . ALA A 1 135 ? 10.333 -1.253 5.353 1.00 41.59 135 ALA A O 1
ATOM 1157 N N . ASN A 1 136 ? 12.479 -0.712 4.902 1.00 45.72 136 ASN A N 1
ATOM 1158 C CA . ASN A 1 136 ? 13.107 -1.407 6.024 1.00 45.72 136 ASN A CA 1
ATOM 1159 C C . ASN A 1 136 ? 12.416 -0.981 7.319 1.00 45.72 136 ASN A C 1
ATOM 1161 O O . ASN A 1 136 ? 12.776 0.020 7.947 1.00 45.72 136 ASN A O 1
ATOM 1165 N N . ASP A 1 137 ? 11.446 -1.790 7.728 1.00 52.00 137 ASP A N 1
ATOM 1166 C CA . ASP A 1 137 ? 10.863 -1.759 9.058 1.00 52.00 137 ASP A CA 1
ATOM 1167 C C . ASP A 1 137 ? 11.948 -2.017 10.106 1.00 52.00 137 ASP A C 1
ATOM 1169 O O . ASP A 1 137 ? 11.762 -1.668 11.262 1.00 52.00 137 ASP A O 1
ATOM 1173 N N . ASP A 1 138 ? 13.101 -2.555 9.693 1.00 53.50 138 ASP A N 1
ATOM 1174 C CA . ASP A 1 138 ? 14.277 -2.826 10.515 1.00 53.50 138 ASP A CA 1
ATOM 1175 C C . ASP A 1 138 ? 14.779 -1.594 11.292 1.00 53.50 138 ASP A C 1
ATOM 1177 O O . ASP A 1 138 ? 15.438 -1.748 12.318 1.00 53.50 138 ASP A O 1
ATOM 1181 N N . ALA A 1 139 ? 14.477 -0.373 10.828 1.00 62.62 139 ALA A N 1
ATOM 1182 C CA . ALA A 1 139 ? 14.831 0.867 11.526 1.00 62.62 139 ALA A CA 1
ATOM 1183 C C . ALA A 1 139 ? 13.745 1.376 12.496 1.00 62.62 139 ALA A C 1
ATOM 1185 O O . ALA A 1 139 ? 13.984 2.343 13.219 1.00 62.62 139 ALA A O 1
ATOM 1186 N N . TRP A 1 140 ? 12.555 0.769 12.503 1.00 74.12 140 TRP A N 1
ATOM 1187 C CA . TRP A 1 140 ? 11.415 1.191 13.312 1.00 74.12 140 TRP A CA 1
ATOM 1188 C C . TRP A 1 140 ? 11.163 0.215 14.463 1.00 74.12 140 TRP A C 1
ATOM 1190 O O . TRP A 1 140 ? 11.140 -1.001 14.300 1.00 74.12 140 TRP A O 1
ATOM 1200 N N . ASN A 1 141 ? 10.906 0.759 15.648 1.00 84.19 141 ASN A N 1
ATOM 1201 C CA . ASN A 1 141 ? 10.459 -0.012 16.799 1.00 84.19 141 ASN A CA 1
ATOM 1202 C C . ASN A 1 141 ? 8.982 -0.404 16.653 1.00 84.19 141 ASN A C 1
ATOM 1204 O O . ASN A 1 141 ? 8.173 0.337 16.093 1.00 84.19 141 ASN A O 1
ATOM 1208 N N . GLU A 1 142 ? 8.595 -1.538 17.230 1.00 85.69 142 GLU A N 1
ATOM 1209 C CA . GLU A 1 142 ? 7.197 -1.969 17.225 1.00 85.69 142 GLU A CA 1
ATOM 1210 C C . GLU A 1 142 ? 6.308 -1.035 18.068 1.00 85.69 142 GLU A C 1
ATOM 1212 O O . GLU A 1 142 ? 6.634 -0.656 19.203 1.00 85.69 142 GLU A O 1
ATOM 1217 N N . LEU A 1 143 ? 5.150 -0.676 17.512 1.00 87.00 143 LEU A N 1
ATOM 1218 C CA . LEU A 1 143 ? 4.112 0.078 18.204 1.00 87.00 143 LEU A CA 1
ATOM 1219 C C . LEU A 1 143 ? 3.289 -0.841 19.112 1.00 87.00 143 LEU A C 1
ATOM 1221 O O . LEU A 1 143 ? 2.609 -1.761 18.656 1.00 87.00 143 LEU A O 1
ATOM 1225 N N . ASN A 1 144 ? 3.321 -0.567 20.414 1.00 86.12 144 ASN A N 1
ATOM 1226 C CA . ASN A 1 144 ? 2.835 -1.502 21.422 1.00 86.12 144 ASN A CA 1
ATOM 1227 C C . ASN A 1 144 ? 1.474 -1.111 22.015 1.00 86.12 144 ASN A C 1
ATOM 1229 O O . ASN A 1 144 ? 1.150 0.059 22.200 1.00 86.12 144 ASN A O 1
ATOM 1233 N N . GLY A 1 145 ? 0.682 -2.114 22.407 1.00 84.81 145 GLY A N 1
ATOM 1234 C CA . GLY A 1 145 ? -0.528 -1.903 23.212 1.00 84.81 145 GLY A CA 1
ATOM 1235 C C . GLY A 1 145 ? -1.687 -1.221 22.480 1.00 84.81 145 GLY A C 1
ATOM 1236 O O . GLY A 1 145 ? -2.562 -0.638 23.137 1.00 84.81 145 GLY A O 1
ATOM 1237 N N . VAL A 1 146 ? -1.702 -1.286 21.148 1.00 90.31 146 VAL A N 1
ATOM 1238 C CA . VAL A 1 146 ? -2.839 -0.864 20.322 1.00 90.31 146 VAL A CA 1
ATOM 1239 C C . VAL A 1 146 ? -4.015 -1.805 20.565 1.00 90.31 146 VAL A C 1
ATOM 1241 O O . VAL A 1 146 ? -3.844 -3.016 20.681 1.00 90.31 146 VAL A O 1
ATOM 1244 N N . LYS A 1 147 ? -5.206 -1.232 20.719 1.00 92.56 147 LYS A N 1
ATOM 1245 C CA . LYS A 1 147 ? -6.455 -1.975 20.902 1.00 92.56 147 LYS A CA 1
ATOM 1246 C C . LYS A 1 147 ? -7.356 -1.707 19.719 1.00 92.56 147 LYS A C 1
ATOM 1248 O O . LYS A 1 147 ? -7.396 -0.572 19.251 1.00 92.56 147 LYS A O 1
ATOM 1253 N N . PHE A 1 148 ? -8.089 -2.735 19.324 1.00 92.50 148 PHE A N 1
ATOM 1254 C CA . PHE A 1 148 ? -9.047 -2.691 18.236 1.00 92.50 148 PHE A CA 1
ATOM 1255 C C . PHE A 1 148 ? -10.404 -3.163 18.736 1.00 92.50 148 PHE A C 1
ATOM 1257 O O . PHE A 1 148 ? -10.469 -4.095 19.540 1.00 92.50 148 PHE A O 1
ATOM 1264 N N . ASP A 1 149 ? -11.451 -2.518 18.247 1.00 93.06 149 ASP A N 1
ATOM 1265 C CA . ASP A 1 149 ? -12.827 -2.976 18.346 1.00 93.06 149 ASP A CA 1
ATOM 1266 C C . ASP A 1 149 ? -13.445 -2.934 16.945 1.00 93.06 149 ASP A C 1
ATOM 1268 O O . ASP A 1 149 ? -13.410 -1.906 16.261 1.00 93.06 149 ASP A O 1
ATOM 1272 N N . GLU A 1 150 ? -13.947 -4.077 16.495 1.00 92.38 150 GLU A N 1
ATOM 1273 C CA . GLU A 1 150 ? -14.554 -4.240 15.180 1.00 92.38 150 GLU A CA 1
ATOM 1274 C C . GLU A 1 150 ? -16.052 -4.452 15.359 1.00 92.38 150 GLU A C 1
ATOM 1276 O O . GLU A 1 150 ? -16.496 -5.355 16.067 1.00 92.38 150 GLU A O 1
ATOM 1281 N N . SER A 1 151 ? -16.842 -3.629 14.677 1.00 93.31 151 SER A N 1
ATOM 1282 C CA . SER A 1 151 ? -18.289 -3.784 14.634 1.00 93.31 151 SER A CA 1
ATOM 1283 C C . SER A 1 151 ? -18.794 -3.715 13.200 1.00 93.31 151 SER A C 1
ATOM 1285 O O . SER A 1 151 ? -18.364 -2.889 12.393 1.00 93.31 151 SER A O 1
ATOM 1287 N N . LEU A 1 152 ? -19.732 -4.608 12.896 1.00 91.75 152 LEU A N 1
ATOM 1288 C CA . LEU A 1 152 ? -20.422 -4.681 11.620 1.00 91.75 152 LEU A CA 1
ATOM 1289 C C . LEU A 1 152 ? -21.905 -4.394 11.859 1.00 91.75 152 LEU A C 1
ATOM 1291 O O . LEU A 1 152 ? -22.546 -5.074 12.660 1.00 91.75 152 LEU A O 1
ATOM 1295 N N . ASN A 1 153 ? -22.455 -3.404 11.159 1.00 91.56 153 ASN A N 1
ATOM 1296 C CA . ASN A 1 153 ? -23.887 -3.127 11.156 1.00 91.56 153 ASN A CA 1
ATOM 1297 C C . ASN A 1 153 ? -24.402 -3.127 9.715 1.00 91.56 153 ASN A C 1
ATOM 1299 O O . ASN A 1 153 ? -24.259 -2.144 8.985 1.00 91.56 153 ASN A O 1
ATOM 1303 N N . GLY A 1 154 ? -24.949 -4.269 9.294 1.00 90.50 154 GLY A N 1
ATOM 1304 C CA . GLY A 1 154 ? -25.294 -4.519 7.900 1.00 90.50 154 GLY A CA 1
ATOM 1305 C C . GLY A 1 154 ? -24.054 -4.411 7.017 1.00 90.50 154 GLY A C 1
ATOM 1306 O O . GLY A 1 154 ? -23.119 -5.197 7.135 1.00 90.50 154 GLY A O 1
ATOM 1307 N N . ASN A 1 155 ? -24.043 -3.401 6.157 1.00 89.62 155 ASN A N 1
ATOM 1308 C CA . ASN A 1 155 ? -22.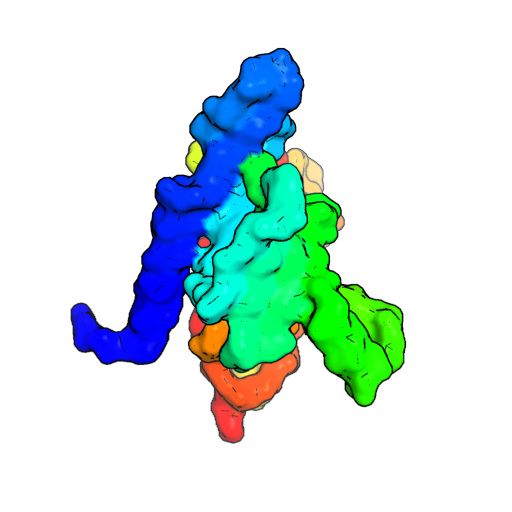967 -3.134 5.214 1.00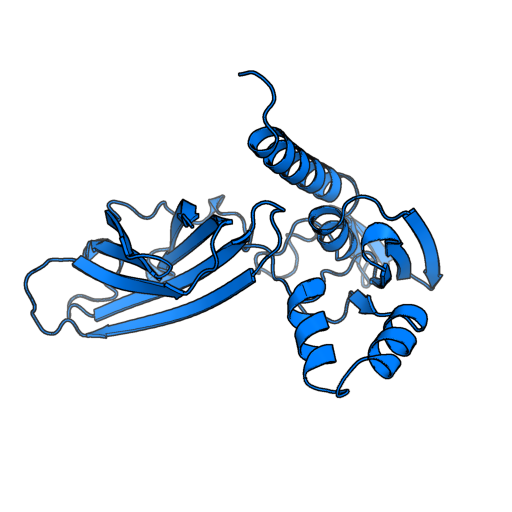 89.62 155 ASN A CA 1
ATOM 1309 C C . ASN A 1 155 ? -21.991 -2.031 5.682 1.00 89.62 155 ASN A C 1
ATOM 1311 O O . ASN A 1 155 ? -21.071 -1.657 4.948 1.00 89.62 155 ASN A O 1
ATOM 1315 N N . LEU A 1 156 ? -22.190 -1.509 6.897 1.00 93.75 156 LEU A N 1
ATOM 1316 C CA . LEU A 1 156 ? -21.305 -0.554 7.552 1.00 93.75 156 LEU A CA 1
ATOM 1317 C C . LEU A 1 156 ? -20.283 -1.297 8.419 1.00 93.75 156 LEU A C 1
ATOM 1319 O O . LEU A 1 156 ? -20.641 -1.934 9.410 1.00 93.75 156 LEU A O 1
ATOM 1323 N N . VAL A 1 157 ? -19.009 -1.174 8.063 1.00 93.56 157 VAL A N 1
ATOM 1324 C CA . VAL A 1 157 ? -17.875 -1.677 8.842 1.00 93.56 157 VAL A CA 1
ATOM 1325 C C . VAL A 1 157 ? -17.296 -0.533 9.658 1.00 93.56 157 VAL A C 1
ATOM 1327 O O . VAL A 1 157 ? -16.977 0.528 9.112 1.00 93.56 157 VAL A O 1
ATOM 1330 N N . ARG A 1 158 ? -17.127 -0.761 10.958 1.00 95.75 158 ARG A N 1
ATOM 1331 C CA . ARG A 1 158 ? -16.538 0.189 11.895 1.00 95.75 158 ARG A CA 1
ATOM 1332 C C . ARG A 1 158 ? -15.368 -0.470 12.619 1.00 95.75 158 ARG A C 1
ATOM 1334 O O . ARG A 1 158 ? -15.567 -1.432 13.353 1.00 95.75 158 ARG A O 1
ATOM 1341 N N . ILE A 1 159 ? -14.165 0.063 12.419 1.00 94.38 159 ILE A N 1
ATOM 1342 C CA . ILE A 1 159 ? -12.945 -0.373 13.111 1.00 94.38 159 ILE A CA 1
ATOM 1343 C C . ILE A 1 159 ? -12.468 0.782 13.974 1.00 94.38 159 ILE A C 1
ATOM 1345 O O . ILE A 1 159 ? -11.928 1.772 13.481 1.00 94.38 159 ILE A O 1
ATOM 1349 N N . GLU A 1 160 ? -12.704 0.662 15.271 1.00 93.50 160 GLU A N 1
ATOM 1350 C CA . GLU A 1 160 ? -12.186 1.580 16.268 1.00 93.50 160 GLU A CA 1
ATOM 1351 C C . GLU A 1 160 ? -10.810 1.093 16.708 1.00 93.50 160 GLU A C 1
ATOM 1353 O O . GLU A 1 160 ? -10.642 -0.061 17.098 1.00 93.50 160 GLU A O 1
ATOM 1358 N N . TYR A 1 161 ? -9.807 1.963 16.634 1.00 92.50 161 TYR A N 1
ATOM 1359 C CA . TYR A 1 161 ? -8.485 1.672 17.168 1.00 92.50 161 TYR A CA 1
ATOM 1360 C C . TYR A 1 161 ? -8.090 2.724 18.185 1.00 92.50 161 TYR A C 1
ATOM 1362 O O . TYR A 1 161 ? -8.423 3.898 18.059 1.00 92.50 161 TYR A O 1
ATOM 1370 N N . SER A 1 162 ? -7.331 2.309 19.190 1.00 91.44 162 SER A N 1
ATOM 1371 C CA . SER A 1 162 ? -6.766 3.221 20.176 1.00 91.44 162 SER A CA 1
ATOM 1372 C C . SER A 1 162 ? -5.333 2.846 20.511 1.00 91.44 162 SER A C 1
ATOM 1374 O O . SER A 1 162 ? -4.990 1.670 20.614 1.00 91.44 162 SER A O 1
ATOM 1376 N N . LEU A 1 163 ? -4.512 3.860 20.729 1.00 90.81 163 LEU A N 1
ATOM 1377 C CA . LEU A 1 163 ? -3.098 3.833 21.072 1.00 90.81 163 LEU A CA 1
ATOM 1378 C C . LEU A 1 163 ? -2.951 4.313 22.517 1.00 90.81 163 LEU A C 1
ATOM 1380 O O . LEU A 1 163 ? -3.644 5.255 22.899 1.00 90.81 163 LEU A O 1
ATOM 1384 N N . PRO A 1 164 ? -2.074 3.728 23.343 1.00 89.75 164 PRO A N 1
ATOM 1385 C CA . PRO A 1 164 ? -1.710 4.342 24.616 1.00 89.75 164 PRO A CA 1
ATOM 1386 C C . PRO A 1 164 ? -1.112 5.736 24.381 1.00 89.75 164 PRO A C 1
ATOM 1388 O O . PRO A 1 164 ? -0.268 5.887 23.506 1.00 89.75 164 PRO A O 1
ATOM 1391 N N . GLU A 1 165 ? -1.465 6.740 25.189 1.00 87.31 165 GLU A N 1
ATOM 1392 C CA . GLU A 1 165 ? -0.921 8.103 25.032 1.00 87.31 165 GLU A CA 1
ATOM 1393 C C . GLU A 1 165 ? 0.609 8.122 24.987 1.00 87.31 165 GLU A C 1
ATOM 1395 O O . GLU A 1 165 ? 1.198 8.809 24.162 1.00 87.31 165 GLU A O 1
ATOM 1400 N N . LYS A 1 166 ? 1.267 7.318 25.832 1.00 87.31 166 LYS A N 1
ATOM 1401 C CA . LYS A 1 166 ? 2.735 7.208 25.872 1.00 87.31 166 LYS A CA 1
ATOM 1402 C C . LYS A 1 166 ? 3.364 6.773 24.540 1.00 87.31 166 LYS A C 1
ATOM 1404 O O . LYS A 1 166 ? 4.547 6.999 24.333 1.00 87.31 166 LYS A O 1
ATOM 1409 N N . GLU A 1 167 ? 2.591 6.120 23.675 1.00 88.06 167 GLU A N 1
ATOM 1410 C CA . GLU A 1 167 ? 3.038 5.634 22.371 1.00 88.06 167 GLU A CA 1
ATOM 1411 C C . GLU A 1 167 ? 2.859 6.680 21.265 1.00 88.06 167 GLU A C 1
ATOM 1413 O O . GLU A 1 167 ? 3.376 6.465 20.182 1.00 88.06 167 GLU A O 1
ATOM 1418 N N . ALA A 1 168 ? 2.161 7.792 21.520 1.00 85.38 168 ALA A N 1
ATOM 1419 C CA . ALA A 1 168 ? 1.919 8.861 20.543 1.00 85.38 168 ALA A CA 1
ATOM 1420 C C . ALA A 1 168 ? 2.314 10.262 21.055 1.00 85.38 168 ALA A C 1
ATOM 1422 O O . ALA A 1 168 ? 2.351 11.220 20.286 1.00 85.38 168 ALA A O 1
ATOM 1423 N N . ARG A 1 169 ? 2.616 10.400 22.352 1.00 85.88 169 ARG A N 1
ATOM 1424 C CA . ARG A 1 169 ? 2.949 11.669 23.008 1.00 85.88 169 ARG A CA 1
ATOM 1425 C C . ARG A 1 169 ? 4.232 12.270 22.429 1.00 85.88 169 ARG A C 1
ATOM 1427 O O . ARG A 1 169 ? 5.247 11.583 22.337 1.00 85.88 169 ARG A O 1
ATOM 1434 N N . THR A 1 170 ? 4.188 13.545 22.054 1.00 84.00 170 THR A N 1
ATOM 1435 C CA . THR A 1 170 ? 5.316 14.308 21.495 1.00 84.00 170 THR A CA 1
ATOM 1436 C C . THR A 1 170 ? 6.041 15.134 22.549 1.00 84.00 170 THR A C 1
ATOM 1438 O O . THR A 1 170 ? 7.242 15.355 22.427 1.00 84.00 170 THR A O 1
ATOM 1441 N N . ASP A 1 171 ? 5.348 15.572 23.605 1.00 81.88 171 ASP A N 1
ATOM 1442 C CA . ASP A 1 171 ? 5.946 16.396 24.654 1.00 81.88 171 ASP A CA 1
ATOM 1443 C C . ASP A 1 171 ? 5.323 16.198 26.048 1.00 81.88 171 ASP A C 1
ATOM 1445 O O . ASP A 1 171 ? 4.329 15.497 26.248 1.00 81.88 171 ASP A O 1
ATOM 1449 N N . ALA A 1 172 ? 5.922 16.846 27.050 1.00 75.50 172 ALA A N 1
ATOM 1450 C CA . ALA A 1 172 ? 5.443 16.823 28.432 1.00 75.50 172 ALA A CA 1
ATOM 1451 C C . ALA A 1 172 ? 4.103 17.556 28.637 1.00 75.50 172 ALA A C 1
ATOM 1453 O O . ALA A 1 172 ? 3.469 17.372 29.674 1.00 75.50 172 ALA A O 1
ATOM 1454 N N . LYS A 1 173 ? 3.666 18.371 27.666 1.00 77.00 173 LYS A N 1
ATOM 1455 C CA . LYS A 1 173 ? 2.388 19.096 27.709 1.00 77.00 173 LYS A CA 1
ATOM 1456 C C . LYS A 1 173 ? 1.213 18.214 27.282 1.00 77.00 173 LYS A C 1
ATOM 1458 O O . LYS A 1 173 ? 0.072 18.655 27.357 1.00 77.00 173 LYS A O 1
ATOM 1463 N N . GLY A 1 174 ? 1.483 16.970 26.880 1.00 76.69 174 GLY A N 1
ATOM 1464 C CA . GLY A 1 174 ? 0.457 16.014 26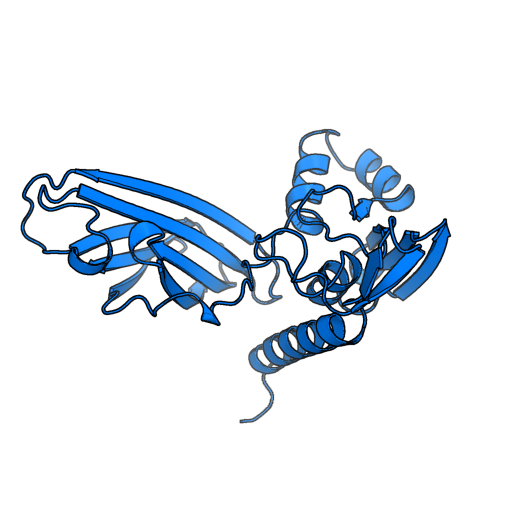.482 1.00 76.69 174 GLY A CA 1
ATOM 1465 C C . GLY A 1 174 ? 0.005 16.194 25.038 1.00 76.69 174 GLY A C 1
ATOM 1466 O O . GLY A 1 174 ? -1.079 15.735 24.692 1.00 76.69 174 GLY A O 1
ATOM 1467 N N . ASN A 1 175 ? 0.809 16.844 24.196 1.00 83.81 175 ASN A N 1
ATOM 1468 C CA . ASN A 1 175 ? 0.583 16.809 22.757 1.00 83.81 175 ASN A CA 1
ATOM 1469 C C . ASN A 1 175 ? 0.877 15.401 22.235 1.00 83.81 175 ASN A C 1
ATOM 1471 O O . ASN A 1 175 ? 1.757 14.714 22.760 1.00 83.81 175 ASN A O 1
ATOM 1475 N N . PHE A 1 176 ? 0.148 14.963 21.214 1.00 87.75 176 PHE A N 1
ATOM 1476 C CA . PHE A 1 176 ? 0.408 13.699 20.537 1.00 87.75 176 PHE A CA 1
ATOM 1477 C C . PHE A 1 176 ? 0.298 13.855 19.027 1.00 87.75 176 PHE A C 1
ATOM 1479 O O . PHE A 1 176 ? -0.517 14.635 18.534 1.00 87.75 176 PHE A O 1
ATOM 1486 N N . SER A 1 177 ? 1.149 13.109 18.323 1.00 89.94 177 SER A N 1
ATOM 1487 C CA . SER A 1 177 ? 1.227 13.108 16.868 1.00 89.94 177 SER A CA 1
ATOM 1488 C C . SER A 1 177 ? 1.417 11.694 16.345 1.00 89.94 177 SER A C 1
ATOM 1490 O O . SER A 1 177 ? 2.201 10.925 16.902 1.00 89.94 177 SER A O 1
ATOM 1492 N N . TYR A 1 178 ? 0.686 11.336 15.300 1.00 92.19 178 TYR A N 1
ATOM 1493 C CA . TYR A 1 178 ? 0.897 10.096 14.561 1.00 92.19 178 TYR A CA 1
ATOM 1494 C C . TYR A 1 178 ? 0.265 10.207 13.174 1.00 92.19 178 TYR A C 1
ATOM 1496 O O . TYR A 1 178 ? -0.635 11.017 12.949 1.00 92.19 178 TYR A O 1
ATOM 1504 N N . SER A 1 179 ? 0.707 9.376 12.239 1.00 90.31 179 SER A N 1
ATOM 1505 C CA . SER A 1 179 ? 0.042 9.213 10.951 1.00 90.31 179 SER A CA 1
ATOM 1506 C C . SER A 1 179 ? -0.585 7.828 10.856 1.00 90.31 179 SER A C 1
ATOM 1508 O O . SER A 1 179 ? -0.143 6.855 11.473 1.00 90.31 179 SER A O 1
ATOM 1510 N N . ARG A 1 180 ? -1.662 7.739 10.086 1.00 91.25 180 ARG A N 1
ATOM 1511 C CA . ARG A 1 180 ? -2.343 6.497 9.752 1.00 91.25 180 ARG A CA 1
ATOM 1512 C C . ARG A 1 180 ? -2.442 6.390 8.245 1.00 91.25 180 ARG A C 1
ATOM 1514 O O . ARG A 1 180 ? -2.889 7.327 7.594 1.00 91.25 180 ARG A O 1
ATOM 1521 N N . THR A 1 181 ? -2.158 5.210 7.713 1.00 87.12 181 THR A N 1
ATOM 1522 C CA . THR A 1 181 ? -2.569 4.823 6.362 1.00 87.12 181 THR A CA 1
ATOM 1523 C C . THR A 1 181 ? -3.327 3.508 6.421 1.00 87.12 181 THR A C 1
ATOM 1525 O O . THR A 1 181 ? -2.872 2.579 7.079 1.00 87.12 181 THR A O 1
ATOM 1528 N N . TYR A 1 182 ? -4.457 3.389 5.731 1.00 89.38 182 TYR A N 1
ATOM 1529 C CA . TYR A 1 182 ? -5.087 2.089 5.516 1.00 89.38 182 TYR A CA 1
ATOM 1530 C C . TYR A 1 182 ? -5.347 1.825 4.040 1.00 89.38 182 TYR A C 1
ATOM 1532 O O . TYR A 1 182 ? -5.523 2.755 3.250 1.00 89.38 182 TYR A O 1
ATOM 1540 N N . VAL A 1 183 ? -5.386 0.542 3.684 1.00 82.75 183 VAL A N 1
ATOM 1541 C CA . VAL A 1 183 ? -5.782 0.065 2.359 1.00 82.75 183 VAL A CA 1
ATOM 1542 C C . VAL A 1 183 ? -6.725 -1.111 2.515 1.00 82.75 183 VAL A C 1
ATOM 1544 O O . VAL A 1 183 ? -6.452 -2.040 3.273 1.00 82.75 183 VAL A O 1
ATOM 1547 N N . LEU A 1 184 ? -7.830 -1.065 1.787 1.00 85.38 184 LEU A N 1
ATOM 1548 C CA . LEU A 1 184 ? -8.830 -2.112 1.733 1.00 85.38 184 LEU A CA 1
ATOM 1549 C C . LEU A 1 184 ? -8.734 -2.846 0.396 1.00 85.38 184 LEU A C 1
ATOM 1551 O O . LEU A 1 184 ? -8.808 -2.214 -0.660 1.00 85.38 184 LEU A O 1
ATOM 1555 N N . PHE A 1 185 ? -8.632 -4.167 0.457 1.00 81.31 185 PHE A N 1
ATOM 1556 C CA . PHE A 1 185 ? -8.637 -5.065 -0.692 1.00 81.31 185 PHE A CA 1
ATOM 1557 C C . PHE A 1 185 ? -9.919 -5.902 -0.738 1.00 81.31 185 PHE A C 1
ATOM 1559 O O . PHE A 1 185 ? -10.474 -6.203 0.320 1.00 81.31 185 PHE A O 1
ATOM 1566 N N . ASP A 1 186 ? -10.379 -6.288 -1.931 1.00 80.62 186 ASP A N 1
ATOM 1567 C CA . ASP A 1 186 ? -11.420 -7.316 -2.112 1.00 80.62 186 ASP A CA 1
ATOM 1568 C C . ASP A 1 186 ? -10.850 -8.747 -2.006 1.00 80.62 186 ASP A C 1
ATOM 1570 O O . ASP A 1 186 ? -9.675 -8.951 -1.690 1.00 80.62 186 ASP A O 1
ATOM 1574 N N . ASP A 1 187 ? -11.702 -9.748 -2.251 1.00 77.69 187 ASP A N 1
ATOM 1575 C CA . ASP A 1 187 ? -11.348 -11.177 -2.240 1.00 77.69 187 ASP A CA 1
ATOM 1576 C C . ASP A 1 187 ? -10.294 -11.535 -3.308 1.00 77.69 187 ASP A C 1
ATOM 1578 O O . ASP A 1 187 ? -9.495 -12.448 -3.109 1.00 77.69 187 ASP A O 1
ATOM 1582 N N . ASP A 1 188 ? -10.226 -10.763 -4.399 1.00 69.44 188 ASP A N 1
ATOM 1583 C CA . ASP A 1 188 ? -9.225 -10.895 -5.465 1.00 69.44 188 ASP A CA 1
ATOM 1584 C C . ASP A 1 188 ? -7.931 -10.112 -5.160 1.00 69.44 188 ASP A C 1
ATOM 1586 O O . ASP A 1 188 ? -7.039 -10.010 -6.010 1.00 69.44 188 ASP A O 1
ATOM 1590 N N . MET A 1 189 ? -7.801 -9.557 -3.947 1.00 70.25 189 MET A N 1
ATOM 1591 C CA . MET A 1 189 ? -6.690 -8.704 -3.517 1.00 70.25 189 MET A CA 1
ATOM 1592 C C . MET A 1 189 ? -6.517 -7.439 -4.378 1.00 70.25 189 MET A C 1
ATOM 1594 O O . MET A 1 189 ? -5.413 -6.894 -4.478 1.00 70.25 189 MET A O 1
ATOM 1598 N N . GLN A 1 190 ? -7.594 -6.938 -4.989 1.00 67.75 190 GLN A N 1
ATOM 1599 C CA . GLN A 1 190 ? -7.596 -5.645 -5.670 1.00 67.75 190 GLN A CA 1
ATOM 1600 C C . GLN A 1 190 ? -7.863 -4.527 -4.669 1.00 67.75 190 GLN A C 1
ATOM 1602 O O . GLN A 1 190 ? -8.780 -4.609 -3.856 1.00 67.75 190 GLN A O 1
ATOM 1607 N N . GLU A 1 191 ? -7.071 -3.458 -4.737 1.00 75.75 191 GLU A N 1
ATOM 1608 C CA . GLU A 1 191 ? -7.289 -2.275 -3.906 1.00 75.75 191 GLU A CA 1
ATOM 1609 C C . GLU A 1 191 ? -8.613 -1.595 -4.280 1.00 75.75 191 GLU A C 1
ATOM 1611 O O . GLU A 1 191 ? -8.836 -1.208 -5.430 1.00 75.75 191 GLU A O 1
ATOM 1616 N N . ILE A 1 192 ? -9.477 -1.429 -3.282 1.00 82.06 192 ILE A N 1
ATOM 1617 C CA . ILE A 1 192 ? -10.773 -0.755 -3.400 1.00 82.06 192 ILE A CA 1
ATOM 1618 C C . ILE A 1 192 ? -10.685 0.667 -2.862 1.00 82.06 192 ILE A C 1
ATOM 1620 O O . ILE A 1 192 ? -11.292 1.588 -3.407 1.00 82.06 192 ILE A O 1
ATOM 1624 N N . ARG A 1 193 ? -9.961 0.844 -1.753 1.00 82.44 193 ARG A N 1
ATOM 1625 C CA . ARG A 1 193 ? -9.869 2.121 -1.051 1.00 82.44 193 ARG A CA 1
ATOM 1626 C C . ARG A 1 193 ? -8.534 2.249 -0.344 1.00 82.44 193 ARG A C 1
ATOM 1628 O O . ARG A 1 193 ? -8.071 1.297 0.277 1.00 82.44 193 ARG A O 1
ATOM 1635 N N . ARG A 1 194 ? -7.992 3.461 -0.364 1.00 83.44 194 ARG A N 1
ATOM 1636 C CA . ARG A 1 194 ? -6.836 3.879 0.420 1.00 83.44 194 ARG A CA 1
ATOM 1637 C C . ARG A 1 194 ? -7.093 5.237 1.031 1.00 83.44 194 ARG A C 1
ATOM 1639 O O . ARG A 1 194 ? -7.688 6.103 0.394 1.00 83.44 194 ARG A O 1
ATOM 1646 N N . GLU A 1 195 ? -6.623 5.418 2.252 1.00 85.12 195 GLU A N 1
ATOM 1647 C CA . GLU A 1 195 ? -6.705 6.698 2.937 1.00 85.12 195 GLU A CA 1
ATOM 1648 C C . GLU A 1 195 ? -5.504 6.875 3.856 1.00 85.12 195 GLU A C 1
ATOM 1650 O O . GLU A 1 195 ? -5.122 5.950 4.577 1.00 85.12 195 GLU A O 1
ATOM 1655 N N . SER A 1 196 ? -4.949 8.082 3.842 1.00 84.06 196 SER A N 1
ATOM 1656 C CA . SER A 1 196 ? -3.870 8.502 4.725 1.00 84.06 196 SER A CA 1
ATOM 1657 C C . SER A 1 196 ? -4.290 9.764 5.463 1.00 84.06 196 SER A C 1
ATOM 1659 O O . SER A 1 196 ? -4.883 10.664 4.870 1.00 84.06 196 SER A O 1
ATOM 1661 N N . ALA A 1 197 ? -3.984 9.826 6.752 1.00 83.88 197 ALA A N 1
ATOM 1662 C CA . ALA A 1 197 ? -4.282 10.967 7.599 1.00 83.88 197 ALA A CA 1
ATOM 1663 C C . ALA A 1 197 ? -3.169 11.160 8.632 1.00 83.88 197 ALA A C 1
ATOM 1665 O O . ALA A 1 197 ? -2.605 10.186 9.131 1.00 83.88 197 ALA A O 1
ATOM 1666 N N . SER A 1 198 ? -2.871 12.418 8.947 1.00 86.94 198 SER A N 1
ATOM 1667 C CA . SER A 1 198 ? -1.955 12.802 10.021 1.00 86.94 198 SER A CA 1
ATOM 1668 C C . SER A 1 198 ? -2.748 13.472 11.128 1.00 86.94 198 SER A C 1
ATOM 1670 O O . SER A 1 198 ? -3.638 14.279 10.856 1.00 86.94 198 SER A O 1
ATOM 1672 N N . PHE A 1 199 ? -2.414 13.137 12.365 1.00 87.56 199 PHE A N 1
ATOM 1673 C CA . PHE A 1 199 ? -3.115 13.598 13.549 1.00 87.56 199 PHE A CA 1
ATOM 1674 C C . PHE A 1 199 ? -2.144 14.340 14.433 1.00 87.56 199 PHE A C 1
ATOM 1676 O O . PHE A 1 199 ? -1.151 13.761 14.853 1.00 87.56 199 PHE A O 1
ATOM 1683 N N . ASP A 1 200 ? -2.484 15.584 14.744 1.00 85.19 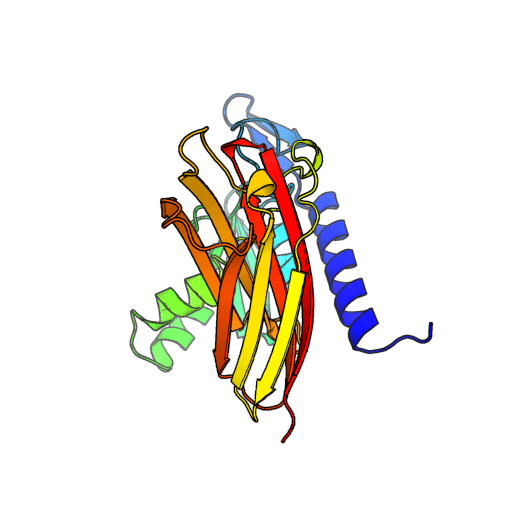200 ASP A N 1
ATOM 1684 C CA . ASP A 1 200 ? -1.828 16.398 15.754 1.00 85.19 200 ASP A CA 1
ATOM 1685 C C . ASP A 1 200 ? -2.918 16.909 16.687 1.00 85.19 200 ASP A C 1
ATOM 1687 O O . ASP A 1 200 ? -3.773 17.703 16.287 1.00 85.19 200 ASP A O 1
ATOM 1691 N N . GLN A 1 201 ? -2.939 16.423 17.923 1.00 79.00 201 GLN A N 1
ATOM 1692 C CA . GLN A 1 201 ? -3.986 16.791 18.868 1.00 79.00 201 GLN A CA 1
ATOM 1693 C C . GLN A 1 201 ? -3.386 17.151 20.227 1.00 79.00 201 GLN A C 1
ATOM 1695 O O . GLN A 1 201 ? -2.461 16.519 20.744 1.00 79.00 201 GLN A O 1
ATOM 1700 N N . GLN A 1 202 ? -3.926 18.230 20.792 1.00 72.69 202 GLN A N 1
ATOM 1701 C CA . GLN A 1 202 ? -3.666 18.651 22.160 1.00 72.69 202 GLN A CA 1
ATOM 1702 C C . GLN A 1 202 ? -4.516 17.804 23.102 1.00 72.69 202 GLN A C 1
ATOM 1704 O O . GLN A 1 202 ? -5.728 17.695 22.904 1.00 72.69 202 GLN A O 1
ATOM 1709 N N . SER A 1 203 ? -3.909 17.228 24.142 1.00 65.06 203 SER A N 1
ATOM 1710 C CA . SER A 1 203 ? -4.678 16.577 25.202 1.00 65.06 203 SER A CA 1
ATOM 1711 C C . SER A 1 203 ? -5.647 17.581 25.829 1.00 65.06 203 SER A C 1
ATOM 1713 O O . SER A 1 203 ? -5.242 18.546 26.472 1.00 65.06 203 SER A O 1
ATOM 1715 N N . THR A 1 204 ? -6.947 17.343 25.654 1.00 57.12 204 THR A N 1
ATOM 1716 C CA . THR A 1 204 ? -8.016 18.131 26.284 1.00 57.12 204 THR A CA 1
ATOM 1717 C C . THR A 1 204 ? -8.328 17.648 27.707 1.00 57.12 204 THR A C 1
ATOM 1719 O O . THR A 1 204 ? -9.398 17.940 28.233 1.00 57.12 204 THR A O 1
ATOM 1722 N N . GLY A 1 205 ? -7.427 16.887 28.343 1.00 53.00 205 GLY A N 1
ATOM 1723 C CA . GLY A 1 205 ? -7.604 16.410 29.718 1.00 53.00 205 GLY A CA 1
ATOM 1724 C C . GLY A 1 205 ? -8.653 15.305 29.898 1.00 53.00 205 GLY A C 1
ATOM 1725 O O . GLY A 1 205 ? -9.094 15.072 31.021 1.00 53.00 205 GLY A O 1
ATOM 1726 N N . LEU A 1 206 ? -9.068 14.616 28.826 1.00 51.69 206 LEU A N 1
ATOM 1727 C CA . LEU A 1 206 ? -10.044 13.522 28.901 1.00 51.69 206 LEU A CA 1
ATOM 1728 C C . LEU A 1 206 ? -9.365 12.174 29.211 1.00 51.69 206 LEU A C 1
ATOM 1730 O O . LEU A 1 206 ? -8.417 11.744 28.564 1.00 51.69 206 LEU A O 1
ATOM 1734 N N . SER A 1 207 ? -9.884 11.518 30.245 1.00 53.25 207 SER A N 1
ATOM 1735 C CA . SER A 1 207 ? -9.221 10.606 31.185 1.00 53.25 207 SER A CA 1
ATOM 1736 C C . SER A 1 207 ? -8.934 9.171 30.722 1.00 53.25 207 SER A C 1
ATOM 1738 O O . SER A 1 207 ? -8.803 8.287 31.568 1.00 53.25 207 SER A O 1
ATOM 1740 N N . ASN A 1 208 ? -8.852 8.886 29.423 1.00 61.72 208 ASN A N 1
ATOM 1741 C CA . ASN A 1 208 ? -8.769 7.491 28.968 1.00 61.72 208 ASN A CA 1
ATOM 1742 C C . ASN A 1 208 ? -7.348 6.991 28.670 1.00 61.72 208 ASN A C 1
ATOM 1744 O O . ASN A 1 208 ? -7.202 5.828 28.294 1.00 61.72 208 ASN A O 1
ATOM 1748 N N . ASN A 1 209 ? -6.300 7.804 28.889 1.00 77.00 209 ASN A N 1
ATOM 1749 C CA . ASN A 1 209 ? -4.881 7.466 28.651 1.00 77.00 209 ASN A CA 1
ATOM 1750 C C . ASN A 1 209 ? -4.614 6.873 27.254 1.00 77.00 209 ASN A C 1
ATOM 1752 O O . ASN A 1 209 ? -3.626 6.155 27.041 1.00 77.00 209 ASN A O 1
ATOM 1756 N N . ARG A 1 210 ? -5.526 7.109 26.308 1.00 82.31 210 ARG A N 1
ATOM 1757 C CA . ARG A 1 210 ? -5.533 6.507 24.983 1.00 82.31 210 ARG A CA 1
ATOM 1758 C C . ARG A 1 210 ? -6.067 7.499 23.965 1.00 82.31 210 ARG A C 1
ATOM 1760 O O . ARG A 1 210 ? -7.011 8.228 24.246 1.00 82.31 210 ARG A O 1
ATOM 1767 N N . VAL A 1 211 ? -5.475 7.463 22.781 1.00 83.75 211 VAL A N 1
ATOM 1768 C CA . VAL A 1 211 ? -5.814 8.306 21.632 1.00 83.75 211 VAL A CA 1
ATOM 1769 C C . VAL A 1 211 ? -6.123 7.395 20.460 1.00 83.75 211 VAL A C 1
ATOM 1771 O O . VAL A 1 211 ? -5.465 6.373 20.287 1.00 83.75 211 VAL A O 1
ATOM 1774 N N . GLY A 1 212 ? -7.160 7.682 19.692 1.00 83.69 212 GLY A N 1
ATOM 1775 C CA . GLY A 1 212 ? -7.664 6.711 18.735 1.00 83.69 212 GLY A CA 1
ATOM 1776 C C . GLY A 1 212 ? -8.721 7.285 17.823 1.00 83.69 212 GLY A C 1
ATOM 1777 O O . GLY A 1 212 ? -9.251 8.361 18.090 1.00 83.69 212 GLY A O 1
ATOM 1778 N N . GLU A 1 213 ? -9.021 6.547 16.764 1.00 88.31 213 GLU A N 1
ATOM 1779 C CA . GLU A 1 213 ? -10.036 6.930 15.797 1.00 88.31 213 GLU A CA 1
ATOM 1780 C C . GLU A 1 213 ? -10.936 5.764 15.424 1.00 88.31 213 GLU A C 1
ATOM 1782 O O . GLU A 1 213 ? -10.684 4.599 15.735 1.00 88.31 213 GLU A O 1
ATOM 1787 N N . VAL A 1 214 ? -11.991 6.116 14.701 1.00 91.94 214 VAL A N 1
ATOM 1788 C CA . VAL A 1 214 ? -12.977 5.197 14.166 1.00 91.94 214 VAL A CA 1
ATOM 1789 C C . VAL A 1 214 ? -12.891 5.231 12.646 1.00 91.94 214 VAL A C 1
ATOM 1791 O O . VAL A 1 214 ? -13.274 6.211 12.010 1.00 91.94 214 VAL A O 1
ATOM 1794 N N . LEU A 1 215 ? -12.443 4.133 12.050 1.00 92.50 215 LEU A N 1
ATOM 1795 C CA . LEU A 1 215 ? -12.537 3.917 10.612 1.00 92.50 215 LEU A CA 1
ATOM 1796 C C . LEU A 1 215 ? -13.950 3.461 10.285 1.00 92.50 215 LEU A C 1
ATOM 1798 O O . LEU A 1 215 ? -14.396 2.433 10.786 1.00 92.50 215 LEU A O 1
ATOM 1802 N N . THR A 1 216 ? -14.647 4.217 9.440 1.00 92.56 216 THR A N 1
ATOM 1803 C CA . THR A 1 216 ? -16.006 3.879 9.008 1.00 92.56 216 THR A CA 1
ATOM 1804 C C . THR A 1 216 ? -16.027 3.662 7.502 1.00 92.56 216 THR A C 1
ATOM 1806 O O . THR A 1 216 ? -15.630 4.534 6.723 1.00 92.56 216 THR A O 1
ATOM 1809 N N . MET A 1 217 ? -16.479 2.484 7.080 1.00 92.50 217 MET A N 1
ATOM 1810 C CA . MET A 1 217 ? -16.470 2.066 5.682 1.00 92.50 217 MET A CA 1
ATOM 1811 C C . MET A 1 217 ? -17.819 1.469 5.300 1.00 92.50 217 MET A C 1
ATOM 1813 O O . MET A 1 217 ? -18.309 0.546 5.941 1.00 92.50 217 MET A O 1
ATOM 1817 N N . GLN A 1 218 ? -18.402 1.985 4.223 1.00 90.56 218 GLN A N 1
ATOM 1818 C CA . GLN A 1 218 ? -19.604 1.434 3.616 1.00 90.56 218 GLN A CA 1
ATOM 1819 C C . GLN A 1 218 ? -19.184 0.452 2.521 1.00 90.56 218 GLN A C 1
ATOM 1821 O O . GLN A 1 218 ? -18.672 0.880 1.487 1.00 90.56 218 GLN A O 1
ATOM 1826 N N . LEU A 1 219 ? -19.353 -0.848 2.753 1.00 90.38 219 LEU A N 1
ATOM 1827 C CA . LEU A 1 219 ? -18.917 -1.899 1.829 1.00 90.38 219 LEU A CA 1
ATOM 1828 C C . LEU A 1 219 ? -20.116 -2.575 1.160 1.00 90.38 219 LEU A C 1
ATOM 1830 O O . LEU A 1 219 ? -21.250 -2.405 1.588 1.00 90.38 219 LEU A O 1
ATOM 1834 N N . GLN A 1 220 ? -19.886 -3.304 0.074 1.00 89.62 220 GLN A N 1
ATOM 1835 C CA . GLN A 1 220 ? -20.900 -4.201 -0.487 1.00 89.62 220 GLN A CA 1
ATOM 1836 C C . GLN A 1 220 ? -20.792 -5.575 0.200 1.00 89.62 220 GLN A C 1
ATOM 1838 O O . GLN A 1 220 ? -19.795 -5.826 0.879 1.00 89.62 220 GLN A O 1
ATOM 1843 N N . PRO A 1 221 ? -21.784 -6.471 0.063 1.00 91.19 221 PRO A N 1
ATOM 1844 C CA . PRO A 1 221 ? -21.627 -7.857 0.491 1.00 91.19 221 PRO A CA 1
ATOM 1845 C C . PRO A 1 221 ? -20.402 -8.495 -0.175 1.00 91.19 221 PRO A C 1
ATOM 1847 O O . PRO A 1 221 ? -20.218 -8.382 -1.389 1.00 91.19 221 PRO A O 1
ATOM 1850 N N . GLY A 1 222 ? -19.549 -9.145 0.614 1.00 89.00 222 GLY A N 1
ATOM 1851 C CA . GLY A 1 222 ? -18.277 -9.667 0.124 1.00 89.00 222 GLY A CA 1
ATOM 1852 C C . GLY A 1 222 ? -17.238 -9.900 1.215 1.00 89.00 222 GLY A C 1
ATOM 1853 O O . GLY A 1 222 ? -17.480 -9.677 2.403 1.00 89.00 222 GLY A O 1
ATOM 1854 N N . LYS A 1 223 ? -16.063 -10.371 0.794 1.00 87.81 223 LYS A N 1
ATOM 1855 C CA . LYS A 1 223 ? -14.886 -10.542 1.650 1.00 87.81 223 LYS A CA 1
ATOM 1856 C C . LYS A 1 223 ? -13.866 -9.469 1.326 1.00 87.81 223 LYS A C 1
ATOM 1858 O O . LYS A 1 223 ? -13.645 -9.153 0.158 1.00 87.81 223 LYS A O 1
ATOM 1863 N N . TYR A 1 224 ? -13.242 -8.945 2.368 1.00 88.50 224 TYR A N 1
ATOM 1864 C CA . TYR A 1 224 ? -12.281 -7.866 2.263 1.00 88.50 224 TYR A CA 1
ATOM 1865 C C . TYR A 1 224 ? -11.095 -8.096 3.188 1.00 88.50 224 TYR A C 1
ATOM 1867 O O . TYR A 1 224 ? -11.196 -8.765 4.219 1.00 88.50 224 TYR A O 1
ATOM 1875 N N . LYS A 1 225 ? -9.969 -7.484 2.838 1.00 88.38 225 LYS A N 1
ATOM 1876 C CA . LYS A 1 225 ? -8.779 -7.430 3.679 1.00 88.38 225 LYS A CA 1
ATOM 1877 C C . LYS A 1 225 ? -8.395 -5.978 3.909 1.00 88.38 225 LYS A C 1
ATOM 1879 O O . LYS A 1 225 ? -8.043 -5.281 2.964 1.00 88.38 225 LYS A O 1
ATOM 1884 N N . LEU A 1 226 ? -8.451 -5.523 5.156 1.00 89.19 226 LEU A N 1
ATOM 1885 C CA . LEU A 1 226 ? -7.950 -4.207 5.538 1.00 89.19 226 LEU A CA 1
ATOM 1886 C C . LEU A 1 226 ? -6.525 -4.348 6.059 1.00 89.19 226 LEU A C 1
ATOM 1888 O O . LEU A 1 226 ? -6.278 -5.088 7.009 1.00 89.19 226 LEU A O 1
ATOM 1892 N N . LEU A 1 227 ? -5.605 -3.598 5.470 1.00 87.19 227 LEU A N 1
ATOM 1893 C CA . LEU A 1 227 ? -4.274 -3.371 6.010 1.00 87.19 227 LEU A CA 1
ATOM 1894 C C . LEU A 1 227 ? -4.238 -1.974 6.626 1.00 87.19 227 LEU A C 1
ATOM 1896 O O . LEU A 1 227 ? -4.640 -1.008 5.983 1.00 87.19 227 LEU A O 1
ATOM 1900 N N . LEU A 1 228 ? -3.745 -1.861 7.854 1.00 88.75 228 LEU A N 1
ATOM 1901 C CA . LEU A 1 228 ? -3.645 -0.617 8.610 1.00 88.75 228 LEU A CA 1
ATOM 1902 C C . LEU A 1 228 ? -2.195 -0.403 9.051 1.00 88.75 228 LEU A C 1
ATOM 1904 O O . LEU A 1 228 ? -1.604 -1.257 9.709 1.00 88.75 228 LEU A O 1
ATOM 1908 N N . ARG A 1 229 ? -1.643 0.757 8.708 1.00 89.06 229 ARG A N 1
ATOM 1909 C CA . ARG A 1 229 ? -0.350 1.270 9.160 1.00 89.06 229 ARG A CA 1
ATOM 1910 C C . ARG A 1 229 ? -0.585 2.435 10.105 1.00 89.06 229 ARG A C 1
ATOM 1912 O O . ARG A 1 229 ? -1.334 3.349 9.763 1.00 89.06 229 ARG A O 1
ATOM 1919 N N . ILE A 1 230 ? 0.079 2.420 11.251 1.00 90.75 230 ILE A N 1
ATOM 1920 C CA . ILE A 1 230 ? 0.154 3.560 12.163 1.00 90.75 230 ILE A CA 1
ATOM 1921 C C . ILE A 1 230 ? 1.628 3.874 12.379 1.00 90.75 230 ILE A C 1
ATOM 1923 O O . ILE A 1 230 ? 2.385 3.000 12.800 1.00 90.75 230 ILE A O 1
ATOM 1927 N N . GLU A 1 231 ? 2.034 5.102 12.091 1.00 90.50 231 GLU A N 1
ATOM 1928 C CA . GLU A 1 231 ? 3.409 5.563 12.260 1.00 90.50 231 GLU A CA 1
ATOM 1929 C C . GLU A 1 231 ? 3.453 6.656 13.316 1.00 90.50 231 GLU A C 1
ATOM 1931 O O . GLU A 1 231 ? 2.626 7.567 13.339 1.00 90.50 231 GLU A O 1
ATOM 1936 N N . VAL A 1 232 ? 4.467 6.590 14.168 1.00 90.62 232 VAL A N 1
ATOM 1937 C CA . VAL A 1 232 ? 4.772 7.612 15.165 1.00 90.62 232 VAL A CA 1
ATOM 1938 C C . VAL A 1 232 ? 6.210 8.071 14.913 1.00 90.62 232 VAL A C 1
ATOM 1940 O O . VAL A 1 232 ? 7.143 7.546 15.533 1.00 90.62 232 VAL A O 1
ATOM 1943 N N . PRO A 1 233 ? 6.426 8.992 13.951 1.00 86.19 233 PRO A N 1
ATOM 1944 C CA . PRO A 1 233 ? 7.759 9.275 13.421 1.00 86.19 233 PRO A CA 1
ATOM 1945 C C . PRO A 1 233 ? 8.751 9.775 14.469 1.00 86.19 233 PRO A C 1
ATOM 1947 O O . PRO A 1 233 ? 9.909 9.366 14.465 1.00 86.19 233 PRO A O 1
ATOM 1950 N N . HIS A 1 234 ? 8.304 10.602 15.419 1.00 85.56 234 HIS A N 1
ATOM 1951 C CA . HIS A 1 234 ? 9.168 11.149 16.470 1.00 85.56 234 HIS A CA 1
ATOM 1952 C C . HIS A 1 234 ? 9.644 10.102 17.483 1.00 85.56 234 HIS A C 1
ATOM 1954 O O . HIS A 1 234 ? 10.641 10.334 18.161 1.00 85.56 234 HIS A O 1
ATOM 1960 N N . LEU A 1 235 ? 8.961 8.957 17.580 1.00 87.25 235 LEU A N 1
ATOM 1961 C CA . LEU A 1 235 ? 9.392 7.809 18.387 1.00 87.25 235 LEU A CA 1
ATOM 1962 C C . LEU A 1 235 ? 10.018 6.695 17.544 1.00 87.25 235 LEU A C 1
ATOM 1964 O O . LEU A 1 235 ? 10.391 5.663 18.103 1.00 87.25 235 LEU A O 1
ATOM 1968 N N . GLN A 1 236 ? 10.090 6.875 16.219 1.00 86.81 236 GLN A N 1
ATOM 1969 C CA . GLN A 1 236 ? 10.455 5.829 15.263 1.00 86.81 236 GLN A CA 1
ATOM 1970 C C . GLN A 1 236 ? 9.669 4.537 15.526 1.00 86.81 236 GLN A C 1
ATOM 1972 O O . GLN A 1 236 ? 10.246 3.453 15.568 1.00 86.81 236 GLN A O 1
ATOM 1977 N N . LYS A 1 237 ? 8.353 4.647 15.768 1.00 89.12 237 LYS A N 1
ATOM 1978 C CA . LYS A 1 237 ? 7.480 3.494 16.040 1.00 89.12 237 LYS A CA 1
ATOM 1979 C C . LYS A 1 237 ? 6.476 3.218 14.934 1.00 89.12 237 LYS A C 1
ATOM 1981 O O . LYS A 1 237 ? 5.879 4.143 14.389 1.00 89.12 237 LYS A O 1
ATOM 1986 N N . LEU A 1 238 ? 6.290 1.940 14.629 1.00 87.88 238 LEU A N 1
ATOM 1987 C CA . LEU A 1 238 ? 5.463 1.469 13.529 1.00 87.88 238 LEU A CA 1
ATOM 1988 C C . LEU A 1 238 ? 4.563 0.318 13.981 1.00 87.88 238 LEU A C 1
ATOM 1990 O O . LEU A 1 238 ? 5.020 -0.670 14.551 1.00 87.88 238 LEU A O 1
ATOM 1994 N N . GLY A 1 239 ? 3.267 0.455 13.713 1.00 88.69 239 GLY A N 1
ATOM 1995 C CA . GLY A 1 239 ? 2.267 -0.590 13.883 1.00 88.69 239 GLY A CA 1
ATOM 1996 C C . GLY A 1 239 ? 1.706 -1.012 12.533 1.00 88.69 239 GLY A C 1
ATOM 1997 O O . GLY A 1 239 ? 1.273 -0.163 11.751 1.00 88.69 239 GLY A O 1
ATOM 1998 N N . LYS A 1 240 ? 1.701 -2.319 12.260 1.00 86.75 240 LYS A N 1
ATOM 1999 C CA . LYS A 1 240 ? 1.090 -2.911 11.064 1.00 86.75 240 LYS A CA 1
ATOM 2000 C C . LYS A 1 240 ? 0.044 -3.924 11.490 1.00 86.75 240 LYS A C 1
ATOM 2002 O O . LYS A 1 240 ? 0.351 -4.868 12.210 1.00 86.75 240 LYS A O 1
ATOM 2007 N N . TYR A 1 241 ? -1.181 -3.730 11.029 1.00 86.94 241 TYR A N 1
ATOM 2008 C CA . TYR A 1 241 ? -2.323 -4.543 11.422 1.00 86.94 241 TYR A CA 1
ATOM 2009 C C . TYR A 1 241 ? -3.088 -4.999 10.188 1.00 86.94 241 TYR A C 1
ATOM 2011 O O . TYR A 1 241 ? -3.165 -4.285 9.187 1.00 86.94 241 TYR A O 1
ATOM 2019 N N . GLN A 1 242 ? -3.647 -6.202 10.262 1.00 88.38 242 GLN A N 1
ATOM 2020 C CA . GLN A 1 242 ? -4.446 -6.793 9.200 1.00 88.38 242 GLN A CA 1
ATOM 2021 C C . GLN A 1 242 ? -5.771 -7.279 9.778 1.00 88.38 242 GLN A C 1
ATOM 2023 O O . GLN A 1 242 ? -5.780 -7.984 10.785 1.00 88.38 242 GLN A O 1
ATOM 2028 N N . PHE A 1 243 ? -6.860 -6.970 9.082 1.00 88.88 243 PHE A N 1
ATOM 2029 C CA . PHE A 1 243 ? -8.209 -7.414 9.410 1.00 88.88 243 PHE A CA 1
ATOM 2030 C C . PHE A 1 243 ? -8.799 -8.141 8.205 1.00 88.88 243 PHE A C 1
ATOM 2032 O O . PHE A 1 243 ? -8.688 -7.667 7.072 1.00 88.88 243 PHE A O 1
ATOM 2039 N N . ASP A 1 244 ? -9.408 -9.297 8.447 1.00 90.31 244 ASP A N 1
ATOM 2040 C CA . ASP A 1 244 ? -10.222 -9.984 7.450 1.00 90.31 244 ASP A CA 1
ATOM 2041 C C . ASP A 1 244 ? -11.690 -9.654 7.739 1.00 90.31 244 ASP A C 1
ATOM 2043 O O . ASP A 1 244 ? -12.223 -10.056 8.767 1.00 90.31 244 ASP A O 1
ATOM 2047 N N . ILE A 1 245 ? -12.336 -8.929 6.831 1.00 92.50 245 ILE A N 1
ATOM 2048 C CA . ILE A 1 245 ? -13.701 -8.424 6.998 1.00 92.50 245 ILE A CA 1
ATOM 2049 C C . ILE A 1 245 ? -14.629 -9.236 6.094 1.00 92.50 245 ILE A C 1
ATOM 2051 O O . ILE A 1 245 ? -14.330 -9.454 4.919 1.00 92.50 245 ILE A O 1
ATOM 2055 N N . THR A 1 246 ? -15.773 -9.676 6.616 1.00 92.88 246 THR A N 1
ATOM 2056 C CA . THR A 1 246 ? -16.820 -10.338 5.819 1.00 92.88 246 THR A CA 1
ATOM 2057 C C . THR A 1 246 ? -18.144 -9.617 6.010 1.00 92.88 246 THR A C 1
ATOM 2059 O O . THR A 1 246 ? -18.643 -9.517 7.127 1.00 92.88 246 THR A O 1
ATOM 2062 N N . VAL A 1 247 ? -18.720 -9.136 4.912 1.00 90.94 247 VAL A N 1
ATOM 2063 C CA . VAL A 1 247 ? -20.010 -8.445 4.888 1.00 90.94 247 VAL A CA 1
ATOM 2064 C C . VAL A 1 247 ? -21.052 -9.396 4.312 1.00 90.94 247 VAL A C 1
ATOM 2066 O O . VAL A 1 247 ? -20.911 -9.859 3.178 1.00 90.94 247 VAL A O 1
ATOM 2069 N N . GLY A 1 248 ? -22.063 -9.725 5.117 1.00 87.06 248 GLY A N 1
ATOM 2070 C CA . GLY A 1 248 ? -23.159 -10.612 4.728 1.00 87.06 248 GLY A CA 1
ATOM 2071 C C . GLY A 1 248 ? -24.140 -9.967 3.747 1.00 87.06 248 GLY A C 1
ATOM 2072 O O . GLY A 1 248 ? -24.154 -8.746 3.582 1.00 87.06 248 GLY A O 1
ATOM 2073 N N . PHE A 1 249 ? -24.942 -10.817 3.103 1.00 64.44 249 PHE A N 1
ATOM 2074 C CA . PHE A 1 249 ? -26.137 -10.413 2.359 1.00 64.44 249 PHE A CA 1
ATOM 2075 C C . PHE A 1 249 ? -27.301 -10.113 3.304 1.00 64.44 249 PHE A C 1
ATOM 2077 O O . PHE A 1 249 ? -27.379 -10.783 4.360 1.00 64.44 249 PHE A O 1
#

Sequence (249 aa):
SPATAKNEARDAFEARVRFARSHFYEYWDNLETKYLQDQYIRSGSPHAPWDARGELYIKFGEPDYRSNIAWHTENWQYTRHNLDLMVKQYVTNIYGNAITATTISNRQMQRRFDRQLDKERMEARYIYTPMFDFANDDAWNELNGVKFDESLNGNLVRIEYSLPEKEARTDAKGNFSYSRTYVLFDDDMQEIRRESASFDQQSTGLSNNRVGEVLTMQLQPGKYKLLLRIEVPHLQKLGKYQFDITVGF

Radius of gyration: 20.77 Å; chains: 1; bounding box: 55×47×59 Å

Foldseek 3Di:
DPDDLLVVLVVQLVVLLVVQLVPFQWAQDPVVRDIDGAPQPDPPDQDRSGAQVSVQCSVQNAAPDWDDDDDQWIWGHHVVVQFIWIAGGRHHLCVVPGIDTDPSSVVVQVVPDDNDVVVVVCSVQPRNPRPPRPGPLVQADAQPDKDWDWDDDQQKTKIKIKGQLVSFAPDPQSKGKKKKKKFKAFSSRGTDDIDIDIDIDGPPVDPPSIDIDMDIDRHDAGKMKMWMWMARVSNSYIYIDIDIDGHHD

pLDDT: mean 74.95, std 16.65, range [30.78, 95.75]

Secondary structure (DSSP, 8-state):
----HHHHHHHHHHHHHHHHHHHS-EEEETTTTEEEE-TTSSSSS---SS-HHHHHHHHH-S-SEEEEEETTEEEEEEGGGTEEEEEETT--GGGS-SEEE-HHHHHHHHHHS-TTHHHHHHIIIII----S----GGGSEEP---EEEEEEETTEEEEEEEEEGGGTB-STT-EEEEEEEEEEEETT--EEEEEEEEEEEE----SSSEEEEEEEEE--SEEEEEEEEEEEGGGTEEEEEEEEEEE--